Protein AF-A0A9E2CI31-F1 (afdb_monomer)

Foldseek 3Di:
DKAAADPDDVVLVVVCVVQVPDPPRSVVRNVADQQWIWDDDPVDPHTDIDGHDRPDDPPPPPDPPPPDDPDPDDDPVRVVVVVVVVVVVVVVVVVVVVVLLVVLP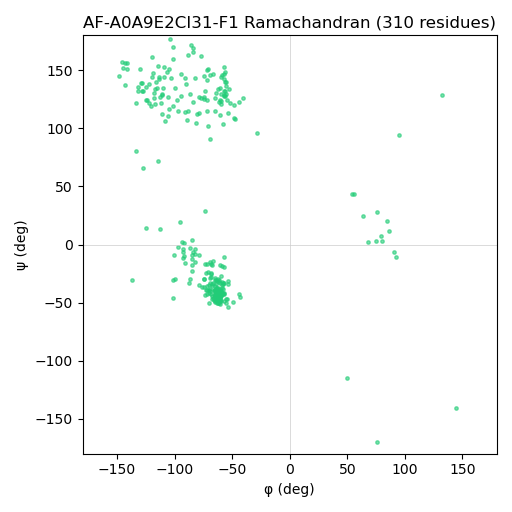DDQDPLLLQLLVLCQVPPLDWSCVSCVVSPNDDPVVVVVSVVNCVSSVQWDWDWDAFAPDITIHIDGDPVSCVVVVHDDPDLQADDDSVLSSLLVLQQVLLVVVVWPKDAQDQQPQFPRGGARIWTQDPQFIEGEHEDEPDLPCVLVSCCRQPVRPPRRQQAYEYEYRYPVVQVVSLVVNCVDPSCVVPNVRYHYDYSVVSVVSVPD

Secondary structure (DSSP, 8-state):
-EE-----HHHHHHHHHHHTPPTT-TTHHHHPPTTEEEE--TT-SS-EEEE--------S----TT-S-------TTT-HHHHHHHHHHHHHHHHHHHHHHHHTTSPPPHHHHHHHHHHHHSTT--HHHHHHHH----HHHHHHHHHHHHHHTSEEEEEEEETTEEEEEEEE-HHHHHHHT--------SS-HHHHHHHHHHHHHHHHTT-EEEEEEE-TTSSS-EEEEEEE-SSSEEEEEE-SS--TTHHHHHHHHHTSTT--EEEEEEEES-HHHHHHHHHHHTT-GGGGGGGGGEEEEEHHHHHHHH--

Mean predicted aligned error: 15.47 Å

Solvent-accessible surface area (backbone atoms only — not com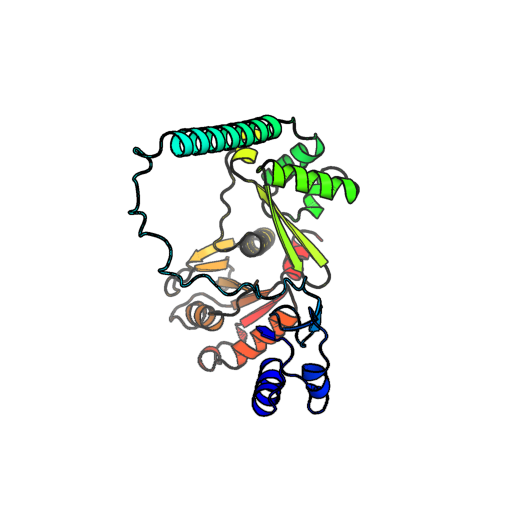parable to full-atom values): 17952 Å² total; per-residue (Å²): 92,80,45,64,61,47,92,50,69,67,61,44,55,55,47,26,62,74,48,64,50,57,92,86,57,54,68,52,47,64,65,42,52,95,34,32,31,44,36,40,53,99,89,41,98,55,57,39,86,42,81,48,90,65,73,75,78,82,79,68,78,71,71,61,93,76,74,60,78,85,72,75,90,73,54,67,83,77,37,59,70,58,44,51,52,51,51,48,52,54,48,52,49,52,52,49,54,48,52,54,53,58,60,50,66,55,80,73,54,70,69,45,50,49,49,51,53,43,45,68,78,41,69,67,49,46,45,69,63,47,34,61,75,75,58,70,62,54,74,71,50,49,53,50,38,50,52,48,34,45,72,56,51,29,32,49,76,48,78,46,63,44,68,95,42,80,44,48,38,64,43,79,30,73,60,36,27,63,73,69,76,44,82,77,78,78,76,67,51,70,82,54,72,69,54,23,31,51,23,48,46,52,20,52,48,29,46,74,74,73,28,61,48,32,53,53,42,59,53,75,56,33,86,71,56,58,34,44,14,36,29,46,54,96,89,33,28,41,37,31,46,75,42,83,88,62,77,79,59,55,63,58,53,49,44,42,44,65,65,30,82,78,32,49,48,60,33,41,32,44,31,21,41,32,68,70,55,47,52,52,52,49,59,52,52,75,67,37,74,89,47,64,91,49,51,94,33,52,47,77,47,48,46,61,63,53,50,42,69,76,59,115

Radius of gyration: 28.54 Å; Cα contacts (8 Å, |Δi|>4): 425; chains: 1; bounding box: 81×55×58 Å

pLDDT: mean 85.25, std 12.87, range [42.81, 98.19]

Structure (mmCIF, N/CA/C/O backbone):
data_AF-A0A9E2CI31-F1
#
_entry.id   AF-A0A9E2CI31-F1
#
loop_
_atom_site.group_PDB
_atom_site.id
_atom_site.type_symbol
_atom_site.label_atom_id
_atom_site.label_alt_id
_atom_site.label_comp_id
_atom_site.label_asym_id
_atom_site.label_entity_id
_atom_site.label_seq_id
_atom_site.pdbx_PDB_ins_code
_atom_site.Cartn_x
_atom_site.Cartn_y
_atom_site.Cartn_z
_atom_site.occupancy
_atom_site.B_iso_or_equiv
_atom_site.auth_seq_id
_atom_site.auth_comp_id
_atom_site.auth_asym_id
_atom_site.auth_atom_id
_atom_site.pdbx_PDB_model_num
ATOM 1 N N . HIS A 1 1 ? 28.059 5.987 14.198 1.00 69.19 1 HIS A N 1
ATOM 2 C CA . HIS A 1 1 ? 29.267 6.460 14.909 1.00 69.19 1 HIS A CA 1
ATOM 3 C C . HIS A 1 1 ? 30.443 5.603 14.484 1.00 69.19 1 HIS A C 1
ATOM 5 O O . HIS A 1 1 ? 30.251 4.395 14.394 1.00 69.19 1 HIS A O 1
ATOM 11 N N . PHE A 1 2 ? 31.593 6.220 14.208 1.00 68.56 2 PHE A N 1
ATOM 12 C CA . PHE A 1 2 ? 32.848 5.539 13.878 1.00 68.56 2 PHE A CA 1
ATOM 13 C C . PHE A 1 2 ? 33.874 5.878 14.949 1.00 68.56 2 PHE A C 1
ATOM 15 O O . PHE A 1 2 ? 33.995 7.049 15.314 1.00 68.56 2 PHE A O 1
ATOM 22 N N . MET A 1 3 ? 34.587 4.876 15.453 1.00 73.62 3 MET A N 1
ATOM 23 C CA . MET A 1 3 ? 35.679 5.093 16.398 1.00 73.62 3 MET A CA 1
ATOM 24 C C . MET A 1 3 ? 36.919 4.327 15.973 1.00 73.62 3 MET A C 1
ATOM 26 O O . MET A 1 3 ? 36.853 3.138 15.667 1.00 73.62 3 MET A O 1
ATOM 30 N N . PHE A 1 4 ? 38.036 5.043 15.981 1.00 73.00 4 PHE A N 1
ATOM 31 C CA . PHE A 1 4 ? 39.364 4.538 15.667 1.00 73.00 4 PHE A CA 1
ATOM 32 C C . PHE A 1 4 ? 40.142 4.304 16.960 1.00 73.00 4 PHE A C 1
ATOM 34 O O . PHE A 1 4 ? 39.703 4.709 18.038 1.00 73.00 4 PHE A O 1
ATOM 41 N N . ARG A 1 5 ? 41.298 3.650 16.846 1.00 76.94 5 ARG A N 1
ATOM 42 C CA . ARG A 1 5 ? 42.190 3.325 17.963 1.00 76.94 5 ARG A CA 1
ATOM 43 C C . ARG A 1 5 ? 42.375 4.508 18.929 1.00 76.94 5 ARG A C 1
ATOM 45 O O . ARG A 1 5 ? 42.861 5.566 18.535 1.00 76.94 5 ARG A O 1
ATOM 52 N N . MET A 1 6 ? 42.057 4.291 20.207 1.00 76.44 6 MET A N 1
ATOM 53 C CA . MET A 1 6 ? 42.234 5.274 21.285 1.00 76.44 6 MET A CA 1
ATOM 54 C C . MET A 1 6 ? 43.308 4.802 22.269 1.00 76.44 6 MET A C 1
ATOM 56 O O . MET A 1 6 ? 43.233 3.689 22.789 1.00 76.44 6 MET A O 1
ATOM 60 N N . GLY A 1 7 ? 44.301 5.654 22.538 1.00 71.75 7 GLY A N 1
ATOM 61 C CA . GLY A 1 7 ? 45.355 5.380 23.525 1.00 71.75 7 GLY A CA 1
ATOM 62 C C . GLY A 1 7 ? 44.982 5.747 24.968 1.00 71.75 7 GLY A C 1
ATOM 63 O O . GLY A 1 7 ? 45.554 5.191 25.900 1.00 71.75 7 GLY A O 1
ATOM 64 N N . ASP A 1 8 ? 44.017 6.652 25.147 1.00 81.69 8 ASP A N 1
ATOM 65 C CA . ASP A 1 8 ? 43.617 7.213 26.442 1.00 81.69 8 ASP A CA 1
ATOM 66 C C . ASP A 1 8 ? 42.505 6.400 27.135 1.00 81.69 8 ASP A C 1
ATOM 68 O O . ASP A 1 8 ? 41.550 5.959 26.492 1.00 81.69 8 ASP A O 1
ATOM 72 N N . ALA A 1 9 ? 42.619 6.199 28.452 1.00 77.56 9 ALA A N 1
ATOM 73 C CA . ALA A 1 9 ? 41.729 5.321 29.211 1.00 77.56 9 ALA A CA 1
ATOM 74 C C . ALA A 1 9 ? 40.302 5.865 29.365 1.00 77.56 9 ALA A C 1
ATOM 76 O O . ALA A 1 9 ? 39.349 5.105 29.176 1.00 77.56 9 ALA A O 1
ATOM 77 N N . ASP A 1 10 ? 40.147 7.158 29.638 1.00 76.94 10 ASP A N 1
ATOM 78 C CA . ASP A 1 10 ? 38.837 7.782 29.846 1.00 76.94 10 ASP A CA 1
ATOM 79 C C . ASP A 1 10 ? 38.062 7.853 28.527 1.00 76.94 10 ASP A C 1
ATOM 81 O O . ASP A 1 10 ? 36.867 7.542 28.452 1.00 76.94 10 ASP A O 1
ATOM 85 N N . CYS A 1 11 ? 38.780 8.151 27.444 1.00 75.81 11 CYS A N 1
ATOM 86 C CA . CYS A 1 11 ? 38.252 8.101 26.091 1.00 75.81 11 CYS A CA 1
ATOM 87 C C . CYS A 1 11 ? 37.775 6.692 25.697 1.00 75.81 11 CYS A C 1
ATOM 89 O O . CYS A 1 11 ? 36.735 6.567 25.048 1.00 75.81 11 CYS A O 1
ATOM 91 N N . ARG A 1 12 ? 38.486 5.625 26.101 1.00 79.12 12 ARG A N 1
ATOM 92 C CA . ARG A 1 12 ? 38.060 4.228 25.858 1.00 79.12 12 ARG A CA 1
ATOM 93 C C . ARG A 1 12 ? 36.750 3.895 26.567 1.00 79.12 12 ARG A C 1
ATOM 95 O O . ARG A 1 12 ? 35.867 3.302 25.951 1.00 79.12 12 ARG A O 1
ATOM 102 N N . VAL A 1 13 ? 36.591 4.307 27.823 1.00 79.56 13 VAL A N 1
ATOM 103 C CA . VAL A 1 13 ? 35.361 4.054 28.595 1.00 79.56 13 VAL A CA 1
ATOM 104 C C . VAL A 1 13 ? 34.170 4.793 27.976 1.00 79.56 13 VAL A C 1
ATOM 106 O O . VAL A 1 13 ? 33.097 4.213 27.777 1.00 79.56 13 VAL A O 1
ATOM 109 N N . ALA A 1 14 ? 34.357 6.059 27.592 1.00 80.06 14 ALA A N 1
ATOM 110 C CA . ALA A 1 14 ? 33.328 6.839 26.905 1.00 80.06 14 ALA A CA 1
ATOM 111 C C . ALA A 1 14 ? 32.954 6.241 25.532 1.00 80.06 14 ALA A C 1
ATOM 113 O O . ALA A 1 14 ? 31.770 6.188 25.173 1.00 80.06 14 ALA A O 1
ATOM 114 N N . ALA A 1 15 ? 33.948 5.747 24.789 1.00 80.62 15 ALA A N 1
ATOM 115 C CA . ALA A 1 15 ? 33.777 5.066 23.510 1.00 80.62 15 ALA A CA 1
ATOM 116 C C . ALA A 1 15 ? 32.967 3.769 23.649 1.00 80.62 15 ALA A C 1
ATOM 118 O O . ALA A 1 15 ? 31.963 3.587 22.955 1.00 80.62 15 ALA A O 1
ATOM 119 N N . ALA A 1 16 ? 33.350 2.904 24.593 1.00 83.44 16 ALA A N 1
ATOM 120 C CA . ALA A 1 16 ? 32.667 1.643 24.867 1.00 83.44 16 ALA A CA 1
ATOM 121 C C . ALA A 1 16 ? 31.192 1.862 25.229 1.00 83.44 16 ALA A C 1
ATOM 123 O O . ALA A 1 16 ? 30.315 1.183 24.694 1.00 83.44 16 ALA A O 1
ATOM 124 N N . ARG A 1 17 ? 30.896 2.880 26.051 1.00 84.00 17 ARG A N 1
ATOM 125 C CA . ARG A 1 17 ? 29.519 3.259 26.402 1.00 84.00 17 ARG A CA 1
ATOM 126 C C . ARG A 1 17 ? 28.715 3.723 25.186 1.00 84.00 17 ARG A C 1
ATOM 128 O O . ARG A 1 17 ? 27.568 3.317 25.016 1.00 84.00 17 ARG A O 1
ATOM 135 N N . THR A 1 18 ? 29.314 4.549 24.330 1.00 83.00 18 THR A N 1
ATOM 136 C CA . THR A 1 18 ? 28.662 5.095 23.125 1.00 83.00 18 THR A CA 1
ATOM 137 C C . THR A 1 18 ? 28.344 3.998 22.107 1.00 83.00 18 THR A C 1
ATOM 139 O O . THR A 1 18 ? 27.277 3.988 21.492 1.00 83.00 18 THR A O 1
ATOM 142 N N . LEU A 1 19 ? 29.251 3.034 21.959 1.00 83.56 19 LEU A N 1
ATOM 143 C CA . LEU A 1 19 ? 29.091 1.887 21.069 1.00 83.56 19 LEU A CA 1
ATOM 144 C C . LEU A 1 19 ? 28.290 0.735 21.703 1.00 83.56 19 LEU A C 1
ATOM 146 O O . LEU A 1 19 ? 27.918 -0.200 20.995 1.00 83.56 19 LEU A O 1
ATOM 150 N N . GLN A 1 20 ? 27.951 0.836 22.994 1.00 87.56 20 GLN A N 1
ATOM 151 C CA . GLN A 1 20 ? 27.309 -0.216 23.793 1.00 87.56 20 GLN A CA 1
ATOM 152 C C . GLN A 1 20 ? 28.089 -1.541 23.742 1.00 87.56 20 GLN A C 1
ATOM 154 O O . GLN A 1 20 ? 27.512 -2.613 23.562 1.00 87.56 20 GLN A O 1
ATOM 159 N N . ILE A 1 21 ? 29.413 -1.455 23.865 1.00 84.44 21 ILE A N 1
ATOM 160 C CA . ILE A 1 21 ? 30.293 -2.624 23.938 1.00 84.44 21 ILE A CA 1
ATOM 161 C C . ILE A 1 21 ? 30.120 -3.266 25.327 1.00 84.44 21 ILE A C 1
ATOM 163 O O . ILE A 1 21 ? 30.138 -2.539 26.324 1.00 84.44 21 ILE A O 1
ATOM 167 N N . PRO A 1 22 ? 29.931 -4.597 25.425 1.00 83.12 22 PRO A N 1
ATOM 168 C CA . PRO A 1 22 ? 29.828 -5.285 26.710 1.00 83.12 22 PRO A CA 1
ATOM 169 C C . PRO A 1 22 ? 31.054 -5.053 27.604 1.00 83.12 22 PRO A C 1
ATOM 171 O O . PRO A 1 22 ? 32.181 -4.964 27.116 1.00 83.12 22 PRO A O 1
ATOM 174 N N . SER A 1 23 ? 30.838 -5.005 28.921 1.00 78.19 23 SER A N 1
ATOM 175 C CA . SER A 1 23 ? 31.924 -4.884 29.903 1.00 78.19 23 SER A CA 1
ATOM 176 C C . SER A 1 23 ? 32.929 -6.034 29.742 1.00 78.19 23 SER A C 1
ATOM 178 O O . SER A 1 23 ? 32.523 -7.196 29.706 1.00 78.19 23 SER A O 1
ATOM 180 N N . GLY A 1 24 ? 34.221 -5.714 29.608 1.00 78.75 24 GLY A N 1
ATOM 181 C CA . GLY A 1 24 ? 35.302 -6.678 29.362 1.00 78.75 24 GLY A CA 1
ATOM 182 C C . GLY A 1 24 ? 35.639 -6.914 27.884 1.00 78.75 24 GLY A C 1
ATOM 183 O O . GLY A 1 24 ? 36.675 -7.506 27.590 1.00 78.75 24 GLY A O 1
ATOM 184 N N . ALA A 1 25 ? 34.813 -6.430 26.948 1.00 79.88 25 ALA A N 1
ATOM 185 C CA . ALA A 1 25 ? 35.102 -6.463 25.511 1.00 79.88 25 ALA A CA 1
ATOM 186 C C . ALA A 1 25 ? 35.699 -5.141 24.985 1.00 79.88 25 ALA A C 1
ATOM 188 O O . ALA A 1 25 ? 36.059 -5.048 23.816 1.00 79.88 25 ALA A O 1
ATOM 189 N N . ASP A 1 26 ? 35.847 -4.119 25.830 1.00 81.56 26 ASP A N 1
ATOM 190 C CA . ASP A 1 26 ? 36.440 -2.812 25.514 1.00 81.56 26 ASP A CA 1
ATOM 191 C C . ASP A 1 26 ? 37.955 -2.873 25.250 1.00 81.56 26 ASP A C 1
ATOM 193 O O . ASP A 1 26 ? 38.513 -1.975 24.613 1.00 81.56 26 ASP A O 1
ATOM 197 N N . ALA A 1 27 ? 38.603 -3.979 25.632 1.00 83.88 27 ALA A N 1
ATOM 198 C CA . ALA A 1 27 ? 39.987 -4.299 25.281 1.00 83.88 27 ALA A CA 1
ATOM 199 C C . ALA A 1 27 ? 40.233 -4.384 23.761 1.00 83.88 27 ALA A C 1
ATOM 201 O O . ALA A 1 27 ? 41.373 -4.252 23.319 1.00 83.88 27 ALA A O 1
ATOM 202 N N . ILE A 1 28 ? 39.176 -4.539 22.954 1.00 83.50 28 ILE A N 1
ATOM 203 C CA . ILE A 1 28 ? 39.272 -4.515 21.490 1.00 83.50 28 ILE A CA 1
ATOM 204 C C . ILE A 1 28 ? 39.600 -3.115 20.942 1.00 83.50 28 ILE A C 1
ATOM 206 O O . ILE A 1 28 ? 40.257 -3.001 19.916 1.00 83.50 28 ILE A O 1
ATOM 210 N N . ILE A 1 29 ? 39.205 -2.035 21.632 1.00 84.06 29 ILE A N 1
ATOM 211 C CA . ILE A 1 29 ? 39.392 -0.646 21.172 1.00 84.06 29 ILE A CA 1
ATOM 212 C C . ILE A 1 29 ? 40.878 -0.279 20.985 1.00 84.06 29 ILE A C 1
ATOM 214 O O . ILE A 1 29 ? 41.222 0.280 19.941 1.00 84.06 29 ILE A O 1
ATOM 218 N N . PRO A 1 30 ? 41.788 -0.549 21.946 1.00 82.31 30 PRO A N 1
ATOM 219 C CA . PRO A 1 30 ? 43.213 -0.290 21.745 1.00 82.31 30 PRO A CA 1
ATOM 220 C C . PRO A 1 30 ? 43.891 -1.296 20.801 1.00 82.31 30 PRO A C 1
ATOM 222 O O . PRO A 1 30 ? 44.992 -1.001 20.330 1.00 82.31 30 PRO A O 1
ATOM 225 N N . ALA A 1 31 ? 43.259 -2.450 20.552 1.00 86.25 31 ALA A N 1
ATOM 226 C CA . ALA A 1 31 ? 43.766 -3.520 19.695 1.00 86.25 31 ALA A CA 1
ATOM 227 C C . ALA A 1 31 ? 43.442 -3.324 18.204 1.00 86.25 31 ALA A C 1
ATOM 229 O O . ALA A 1 31 ? 43.990 -4.055 17.389 1.00 86.25 31 ALA A O 1
ATOM 230 N N . LEU A 1 32 ? 42.598 -2.342 17.855 1.00 86.31 32 LEU A N 1
ATOM 231 C CA . LEU A 1 32 ? 42.293 -1.994 16.465 1.00 86.31 32 LEU A CA 1
ATOM 232 C C . LEU A 1 32 ? 43.572 -1.660 15.685 1.00 86.31 32 LEU A C 1
ATOM 234 O O . LEU A 1 32 ? 44.361 -0.796 16.096 1.00 86.31 32 LEU A O 1
ATOM 238 N N . GLU A 1 33 ? 43.743 -2.310 14.540 1.00 85.44 33 GLU A N 1
ATOM 239 C CA . GLU A 1 33 ? 44.838 -2.049 13.614 1.00 85.44 33 GLU A CA 1
ATOM 240 C C . GLU A 1 33 ? 44.597 -0.767 12.790 1.00 85.44 33 GLU A C 1
ATOM 242 O O . GLU A 1 33 ? 43.476 -0.248 12.719 1.00 85.44 33 GLU A O 1
ATOM 247 N N . PRO A 1 34 ? 45.637 -0.182 12.165 1.00 79.75 34 PRO A N 1
ATOM 248 C CA . PRO A 1 34 ? 45.449 0.925 11.231 1.00 79.75 34 PRO A CA 1
ATOM 249 C C . PRO A 1 34 ? 44.452 0.569 10.116 1.00 79.75 34 PRO A C 1
ATOM 251 O O . PRO A 1 34 ? 44.639 -0.403 9.393 1.00 79.75 34 PRO A O 1
ATOM 254 N N . GLY A 1 35 ? 43.401 1.380 9.969 1.00 77.81 35 GLY A N 1
ATOM 255 C CA . GLY A 1 35 ? 42.302 1.119 9.031 1.00 77.81 35 GLY A CA 1
ATOM 256 C C . GLY A 1 35 ? 41.140 0.327 9.619 1.00 77.81 35 GLY A C 1
ATOM 257 O O . GLY A 1 35 ? 40.092 0.236 8.989 1.00 77.81 35 GLY A O 1
ATOM 258 N N . GLU A 1 36 ? 41.258 -0.172 10.844 1.00 87.50 36 GLU A N 1
ATOM 259 C CA . GLU A 1 36 ? 40.135 -0.762 11.556 1.00 87.50 36 GLU A CA 1
ATOM 260 C C . GLU A 1 36 ? 39.403 0.278 12.407 1.00 87.50 36 GLU A C 1
ATOM 262 O O . GLU A 1 36 ? 39.985 1.185 13.013 1.00 87.50 36 GLU A O 1
ATOM 267 N N . CYS A 1 37 ? 38.084 0.139 12.463 1.00 88.44 37 CYS A N 1
ATOM 268 C CA . CYS A 1 37 ? 37.227 0.936 13.321 1.00 88.44 37 CYS A CA 1
ATOM 269 C C . CYS A 1 37 ? 36.053 0.104 13.828 1.00 88.44 37 CYS A C 1
ATOM 271 O O . CYS A 1 37 ? 35.635 -0.870 13.205 1.00 88.44 37 CYS A O 1
ATOM 273 N N . LEU A 1 38 ? 35.479 0.519 14.951 1.00 88.19 38 LEU A N 1
ATOM 274 C CA . LEU A 1 38 ? 34.181 0.010 15.373 1.00 88.19 38 LEU A CA 1
ATOM 275 C C . LEU A 1 38 ? 33.093 0.961 14.892 1.00 88.19 38 LEU A C 1
ATOM 277 O O . LEU A 1 38 ? 33.138 2.168 15.160 1.00 88.19 38 LEU A O 1
ATOM 281 N N . ALA A 1 39 ? 32.100 0.404 14.206 1.00 88.00 39 ALA A N 1
ATOM 282 C CA . ALA A 1 39 ? 30.955 1.142 13.713 1.00 88.00 39 ALA A CA 1
ATOM 283 C C . ALA A 1 39 ? 29.665 0.654 14.367 1.00 88.00 39 ALA A C 1
ATOM 285 O O . ALA A 1 39 ? 29.423 -0.540 14.529 1.00 88.00 39 ALA A O 1
ATOM 286 N N . LYS A 1 40 ? 28.791 1.604 14.695 1.00 83.75 40 LYS A N 1
ATOM 287 C CA . LYS A 1 40 ? 27.396 1.322 15.036 1.00 83.75 40 LYS A CA 1
ATOM 288 C C . LYS A 1 40 ? 26.481 2.120 14.125 1.00 83.75 40 LYS A C 1
ATOM 290 O O . LYS A 1 40 ? 26.598 3.352 14.048 1.00 83.75 40 LYS A O 1
ATOM 295 N N . THR A 1 41 ? 25.590 1.406 13.445 1.00 79.31 41 THR A N 1
ATOM 296 C CA . THR A 1 41 ? 24.606 1.951 12.505 1.00 79.31 41 THR A CA 1
ATOM 297 C C . THR A 1 41 ? 23.191 1.624 12.995 1.00 79.31 41 THR A C 1
ATOM 299 O O . THR A 1 41 ? 23.027 0.705 13.795 1.00 79.31 41 THR A O 1
ATOM 302 N N . PRO A 1 42 ? 22.149 2.325 12.518 1.00 76.19 42 PRO A N 1
ATOM 303 C CA . PRO A 1 42 ? 20.760 1.983 12.844 1.00 76.19 42 PRO A CA 1
ATOM 304 C C . PRO A 1 42 ? 20.335 0.577 12.384 1.00 76.19 42 PRO A C 1
ATOM 306 O O . PRO A 1 42 ? 19.329 0.059 12.856 1.00 76.19 42 PRO A O 1
ATOM 309 N N . TYR A 1 43 ? 21.090 -0.032 11.464 1.00 79.31 43 TYR A N 1
ATOM 310 C CA . TYR A 1 43 ? 20.779 -1.329 10.866 1.00 79.31 43 TYR A CA 1
ATOM 311 C C . TYR A 1 43 ? 21.391 -2.514 11.626 1.00 79.31 43 TYR A C 1
ATOM 313 O O . TYR A 1 43 ? 20.947 -3.644 11.433 1.00 79.31 43 TYR A O 1
ATOM 321 N N . TRP A 1 44 ? 22.375 -2.272 12.504 1.00 78.44 44 TRP A N 1
ATOM 322 C CA . TRP A 1 44 ? 23.000 -3.308 13.328 1.00 78.44 44 TRP A CA 1
ATOM 323 C C . TRP A 1 44 ? 22.875 -2.979 14.821 1.00 78.44 44 TRP A C 1
ATOM 325 O O . TRP A 1 44 ? 23.357 -1.936 15.267 1.00 78.44 44 TRP A O 1
ATOM 335 N N . PRO A 1 45 ? 22.257 -3.865 15.625 1.00 76.56 45 PRO A N 1
ATOM 336 C CA . PRO A 1 45 ? 22.035 -3.602 17.048 1.00 76.56 45 PRO A CA 1
ATOM 337 C C . PRO A 1 45 ? 23.339 -3.585 17.865 1.00 76.56 45 PRO A C 1
ATOM 339 O O . PRO A 1 45 ? 23.409 -2.925 18.904 1.00 76.56 45 PRO A O 1
ATOM 342 N N . HIS A 1 46 ? 24.382 -4.258 17.375 1.00 84.00 46 HIS A N 1
ATOM 343 C CA . HIS A 1 46 ? 25.692 -4.359 18.013 1.00 84.00 46 HIS A CA 1
ATOM 344 C C . HIS A 1 46 ? 26.747 -3.568 17.237 1.00 84.00 46 HIS A C 1
ATOM 346 O O . HIS A 1 46 ? 26.621 -3.372 16.027 1.00 84.00 46 HIS A O 1
ATOM 352 N N . ALA A 1 47 ? 27.787 -3.110 17.938 1.00 85.75 47 ALA A N 1
ATOM 353 C CA . ALA A 1 47 ? 28.962 -2.553 17.284 1.00 85.75 47 ALA A CA 1
ATOM 354 C C . ALA A 1 47 ? 29.634 -3.636 16.429 1.00 85.75 47 ALA A C 1
ATOM 356 O O . ALA A 1 47 ? 29.808 -4.768 16.880 1.00 85.75 47 ALA A O 1
ATOM 357 N N . VAL A 1 48 ? 29.996 -3.281 15.201 1.00 88.50 48 VAL A N 1
ATOM 358 C CA . VAL A 1 48 ? 30.668 -4.165 14.248 1.00 88.50 48 VAL A CA 1
ATOM 359 C C . VAL A 1 48 ? 32.080 -3.658 13.987 1.00 88.50 48 VAL A C 1
ATOM 361 O O . VAL A 1 48 ? 32.307 -2.448 13.931 1.00 88.50 48 VAL A O 1
ATOM 364 N N . LEU A 1 49 ? 33.026 -4.585 13.839 1.00 88.31 49 LEU A N 1
ATOM 365 C CA . LEU A 1 49 ? 34.364 -4.275 13.349 1.00 88.31 49 LEU A CA 1
ATOM 366 C C . LEU A 1 49 ? 34.283 -4.017 11.846 1.00 88.31 49 LEU A C 1
ATOM 368 O O . LEU A 1 49 ? 33.765 -4.840 11.091 1.00 88.31 49 LEU A O 1
ATOM 372 N N . CYS A 1 50 ? 34.771 -2.861 11.425 1.00 86.56 50 CYS A N 1
ATOM 373 C CA . CYS A 1 50 ? 34.818 -2.448 10.036 1.00 86.56 50 CYS A CA 1
ATOM 374 C C . CYS A 1 50 ? 36.257 -2.137 9.651 1.00 86.56 50 CYS A C 1
ATOM 376 O O . CYS A 1 50 ? 36.966 -1.448 10.382 1.00 86.56 50 CYS A O 1
ATOM 378 N N . GLN A 1 51 ? 36.640 -2.580 8.461 1.00 86.19 51 GLN A N 1
ATOM 379 C CA . GLN A 1 51 ? 37.869 -2.160 7.812 1.00 86.19 51 GLN A CA 1
ATOM 380 C C . GLN A 1 51 ? 37.519 -1.055 6.816 1.00 86.19 51 GLN A C 1
ATOM 382 O O . GLN A 1 51 ? 36.640 -1.219 5.970 1.00 86.19 51 GLN A O 1
ATOM 387 N N . VAL A 1 52 ? 38.163 0.093 6.960 1.00 79.12 52 VAL A N 1
ATOM 388 C CA . VAL A 1 52 ? 38.075 1.225 6.041 1.00 79.12 52 VAL A CA 1
ATOM 389 C C . VAL A 1 52 ? 39.430 1.414 5.382 1.00 79.12 52 VAL A C 1
ATOM 391 O O . VAL A 1 52 ? 40.462 1.231 6.027 1.00 79.12 52 VAL A O 1
ATOM 394 N N . ASP A 1 53 ? 39.427 1.800 4.106 1.00 70.88 53 ASP A N 1
ATOM 395 C CA . ASP A 1 53 ? 40.653 2.160 3.398 1.00 70.88 53 ASP A CA 1
ATOM 396 C C . ASP A 1 53 ? 41.329 3.312 4.144 1.00 70.88 53 ASP A C 1
ATOM 398 O O . ASP A 1 53 ? 40.880 4.462 4.125 1.00 70.88 53 ASP A O 1
ATOM 402 N N . PHE A 1 54 ? 42.390 2.979 4.875 1.00 58.03 54 PHE A N 1
ATOM 403 C CA . PHE A 1 54 ? 43.139 3.947 5.650 1.00 58.03 54 PHE A CA 1
ATOM 404 C C . PHE A 1 54 ? 43.912 4.838 4.690 1.00 58.03 54 PHE A C 1
ATOM 406 O O . PHE A 1 54 ? 44.966 4.465 4.180 1.00 58.03 54 PHE A O 1
ATOM 413 N N . VAL A 1 55 ? 43.396 6.040 4.464 1.00 60.88 55 VAL A N 1
ATOM 414 C CA . VAL A 1 55 ? 44.189 7.123 3.896 1.00 60.88 55 VAL A CA 1
ATOM 415 C C . VAL A 1 55 ? 44.989 7.715 5.058 1.00 60.88 55 VAL A C 1
ATOM 417 O O . VAL A 1 55 ? 44.377 8.278 5.972 1.00 60.88 55 VAL A O 1
ATOM 420 N N . PRO A 1 56 ? 46.329 7.568 5.094 1.00 53.72 56 PRO A N 1
ATOM 421 C CA . PRO A 1 56 ? 47.115 8.138 6.172 1.00 53.72 56 PRO A CA 1
ATOM 422 C C . PRO A 1 56 ? 46.854 9.645 6.258 1.00 53.72 56 PRO A C 1
ATOM 424 O O . PRO A 1 56 ? 46.757 10.301 5.217 1.00 53.72 56 PRO A O 1
ATOM 427 N N . PRO A 1 57 ? 46.748 10.217 7.472 1.00 57.22 57 PRO A N 1
ATOM 428 C CA . PRO A 1 57 ? 46.689 11.662 7.605 1.00 57.22 57 PRO A CA 1
ATOM 429 C C . PRO A 1 57 ? 47.923 12.244 6.918 1.00 57.22 57 PRO A C 1
ATOM 431 O O . PRO A 1 57 ? 49.039 11.768 7.147 1.00 57.22 57 PRO A O 1
ATOM 434 N N . CYS A 1 58 ? 47.711 13.229 6.047 1.00 51.56 58 CYS A N 1
ATOM 435 C CA . CYS A 1 58 ? 48.788 13.921 5.356 1.00 51.56 58 CYS A CA 1
ATOM 436 C C . CYS A 1 58 ? 49.788 14.435 6.407 1.00 51.56 58 CYS A C 1
ATOM 438 O O . CYS A 1 58 ? 49.432 15.254 7.251 1.00 51.56 58 CYS A O 1
ATOM 440 N N . ARG A 1 59 ? 51.004 13.874 6.415 1.00 48.97 59 ARG A N 1
ATOM 441 C CA . ARG A 1 59 ? 52.097 14.272 7.323 1.00 48.97 59 ARG A CA 1
ATOM 442 C C . ARG A 1 59 ? 52.993 15.339 6.714 1.00 48.97 59 ARG A C 1
ATOM 444 O O . ARG A 1 59 ? 53.971 15.735 7.348 1.00 48.97 59 ARG A O 1
ATOM 451 N N . ASP A 1 60 ? 52.674 15.788 5.507 1.00 50.12 60 ASP A N 1
ATOM 452 C CA . ASP A 1 60 ? 53.325 16.956 4.953 1.00 50.12 60 ASP A CA 1
ATOM 453 C C . ASP A 1 60 ? 53.015 18.116 5.889 1.00 50.12 60 ASP A C 1
ATOM 455 O O . ASP A 1 60 ? 51.855 18.380 6.217 1.00 50.12 60 ASP A O 1
ATOM 459 N N . VAL A 1 61 ? 54.074 18.765 6.375 1.00 48.22 61 VAL A N 1
ATOM 460 C CA . VAL A 1 61 ? 53.975 20.039 7.080 1.00 48.22 61 VAL A CA 1
ATOM 461 C C . VAL A 1 61 ? 53.098 20.914 6.205 1.00 48.22 61 VAL A C 1
ATOM 463 O O . VAL A 1 61 ? 53.511 21.286 5.105 1.00 48.22 61 VAL A O 1
ATOM 466 N N . HIS A 1 62 ? 51.870 21.179 6.652 1.00 42.81 62 HIS A N 1
ATOM 467 C CA . HIS A 1 62 ? 51.001 22.093 5.939 1.00 42.81 62 HIS A CA 1
ATOM 468 C C . HIS A 1 62 ? 51.814 23.375 5.732 1.00 42.81 62 HIS A C 1
ATOM 470 O O . HIS A 1 62 ? 52.285 23.938 6.729 1.00 42.81 62 HIS A O 1
ATOM 476 N N . PRO A 1 63 ? 52.033 23.842 4.487 1.00 48.56 63 PRO A N 1
ATOM 477 C CA . PRO A 1 63 ? 52.495 25.207 4.321 1.00 48.56 63 PRO A CA 1
ATOM 478 C C . PRO A 1 63 ? 51.505 26.071 5.103 1.00 48.56 63 PRO A C 1
ATOM 480 O O . PRO A 1 63 ? 50.298 25.812 5.046 1.00 48.56 63 PRO A O 1
ATOM 483 N N . GLN A 1 64 ? 52.006 27.015 5.909 1.00 51.34 64 GLN A N 1
ATOM 484 C CA . GLN A 1 64 ? 51.155 27.980 6.609 1.00 51.34 64 GLN A CA 1
ATOM 485 C C . GLN A 1 64 ? 50.050 28.413 5.645 1.00 51.34 64 GLN A C 1
ATOM 487 O O . GLN A 1 64 ? 50.352 28.802 4.515 1.00 51.34 64 GLN A O 1
ATOM 492 N N . TYR A 1 65 ? 48.787 28.298 6.063 1.00 45.34 65 TYR A N 1
ATOM 493 C CA . TYR A 1 65 ? 47.627 28.569 5.203 1.00 45.34 65 TYR A CA 1
ATOM 494 C C . TYR A 1 65 ? 47.641 30.001 4.611 1.00 45.34 65 TYR A C 1
ATOM 496 O O . TYR A 1 65 ? 46.913 30.265 3.661 1.00 45.34 65 TYR A O 1
ATOM 504 N N . ASP A 1 66 ? 48.540 30.867 5.100 1.00 46.31 66 ASP A N 1
ATOM 505 C CA . ASP A 1 66 ? 48.798 32.244 4.662 1.00 46.31 66 ASP A CA 1
ATOM 506 C C . ASP A 1 66 ? 50.175 32.486 3.997 1.00 46.31 66 ASP A C 1
ATOM 508 O O . ASP A 1 66 ? 50.580 33.631 3.806 1.00 46.31 66 ASP A O 1
ATOM 512 N N . ALA A 1 67 ? 50.927 31.448 3.612 1.00 51.53 67 ALA A N 1
ATOM 513 C CA . ALA A 1 67 ? 52.165 31.632 2.835 1.00 51.53 67 ALA A CA 1
ATOM 514 C C . ALA A 1 67 ? 51.905 31.814 1.327 1.00 51.53 67 ALA A C 1
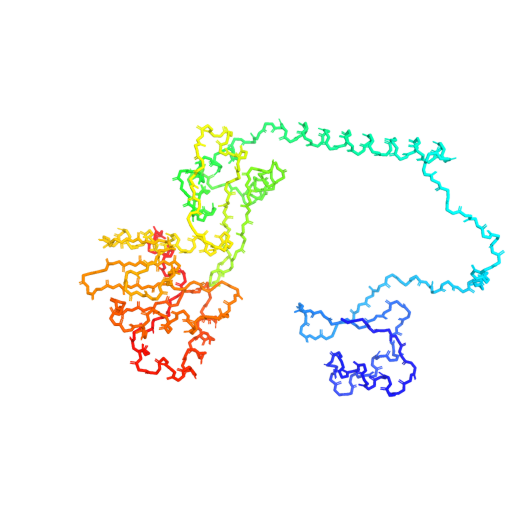ATOM 516 O O . ALA A 1 67 ? 52.783 32.260 0.585 1.00 51.53 67 ALA A O 1
ATOM 517 N N . ASN A 1 68 ? 50.698 31.486 0.859 1.00 53.38 68 ASN A N 1
ATOM 518 C CA . ASN A 1 68 ? 50.298 31.773 -0.510 1.00 53.38 68 ASN A CA 1
ATOM 519 C C . ASN A 1 68 ? 49.908 33.245 -0.609 1.00 53.38 68 ASN A C 1
ATOM 521 O O . ASN A 1 68 ? 49.057 33.727 0.137 1.00 53.38 68 ASN A O 1
ATOM 525 N N . ARG A 1 69 ? 50.519 33.960 -1.559 1.00 54.62 69 ARG A N 1
ATOM 526 C CA . ARG A 1 69 ? 50.123 35.325 -1.919 1.00 54.62 69 ARG A CA 1
ATOM 527 C C . ARG A 1 69 ? 48.607 35.325 -2.113 1.00 54.62 69 ARG A C 1
ATOM 529 O O . ARG A 1 69 ? 48.131 34.557 -2.942 1.00 54.62 69 ARG A O 1
ATOM 536 N N . HIS A 1 70 ? 47.875 36.127 -1.337 1.00 56.72 70 HIS A N 1
ATOM 537 C CA . HIS A 1 70 ? 46.424 36.255 -1.466 1.00 56.72 70 HIS A CA 1
ATOM 538 C C . HIS A 1 70 ? 46.073 36.447 -2.946 1.00 56.72 70 HIS A C 1
ATOM 540 O O . HIS A 1 70 ? 46.398 37.483 -3.529 1.00 56.72 70 HIS A O 1
ATOM 546 N N . VAL A 1 71 ? 45.491 35.417 -3.565 1.00 60.53 71 VAL A N 1
ATOM 547 C CA . VAL A 1 71 ? 44.965 35.497 -4.926 1.00 60.53 71 VAL A CA 1
ATOM 548 C C . VAL A 1 71 ? 43.522 35.958 -4.761 1.00 60.53 71 VAL A C 1
ATOM 550 O O . VAL A 1 71 ? 42.709 35.190 -4.237 1.00 60.53 71 VAL A O 1
ATOM 553 N N . PRO A 1 72 ? 43.199 37.216 -5.102 1.00 62.25 72 PRO A N 1
ATOM 554 C CA . PRO A 1 72 ? 41.833 37.698 -4.999 1.00 62.25 72 PRO A CA 1
ATOM 555 C C . PRO A 1 72 ? 40.923 36.835 -5.877 1.00 62.25 72 PRO A C 1
ATOM 557 O O . PRO A 1 72 ? 41.329 36.361 -6.936 1.00 62.25 72 PRO A O 1
ATOM 560 N N . ALA A 1 73 ? 39.694 36.604 -5.420 1.00 56.00 73 ALA A N 1
ATOM 561 C CA . ALA A 1 73 ? 38.725 35.823 -6.175 1.00 56.00 73 ALA A CA 1
ATOM 562 C C . ALA A 1 73 ? 38.440 36.503 -7.527 1.00 56.00 73 ALA A C 1
ATOM 564 O O . ALA A 1 73 ? 37.837 37.575 -7.568 1.00 56.00 73 ALA A O 1
ATOM 565 N N . GLU A 1 74 ? 38.865 35.874 -8.621 1.00 69.81 74 GLU A N 1
ATOM 566 C CA . GLU A 1 74 ? 38.570 36.321 -9.983 1.00 69.81 74 GLU A CA 1
ATOM 567 C C . GLU A 1 74 ? 37.184 35.835 -10.413 1.00 69.81 74 GLU A C 1
ATOM 569 O O . GLU A 1 74 ? 36.733 34.731 -10.081 1.00 69.81 74 GLU A O 1
ATOM 574 N N . ARG A 1 75 ? 36.471 36.668 -11.171 1.00 70.06 75 ARG A N 1
ATOM 575 C CA . ARG A 1 75 ? 35.176 36.273 -11.728 1.00 70.06 75 ARG A CA 1
ATOM 576 C C . ARG A 1 75 ? 35.401 35.247 -12.836 1.00 70.06 75 ARG A C 1
ATOM 578 O O . ARG A 1 75 ? 36.358 35.317 -13.595 1.00 70.06 75 ARG A O 1
ATOM 585 N N . LEU A 1 76 ? 34.446 34.340 -13.038 1.00 62.75 76 LEU A N 1
ATOM 586 C CA . LEU A 1 76 ? 34.492 33.351 -14.132 1.00 62.75 76 LEU A CA 1
ATOM 587 C C . LEU A 1 76 ? 34.611 33.990 -15.537 1.00 62.75 76 LEU A C 1
ATOM 589 O O . LEU A 1 76 ? 35.006 33.326 -16.493 1.00 62.75 76 LEU A O 1
ATOM 593 N N . THR A 1 77 ? 34.261 35.276 -15.662 1.00 70.25 77 THR A N 1
ATOM 594 C CA . THR A 1 77 ? 34.445 36.116 -16.857 1.00 70.25 77 THR A CA 1
ATOM 595 C C . THR A 1 77 ? 35.898 36.519 -17.110 1.00 70.25 77 THR A C 1
ATOM 597 O O . THR A 1 77 ? 36.249 36.802 -18.249 1.00 70.25 77 THR A O 1
ATOM 600 N N . GLU A 1 78 ? 36.727 36.535 -16.069 1.00 75.81 78 GLU A N 1
ATOM 601 C CA . GLU A 1 78 ? 38.146 36.916 -16.087 1.00 75.81 78 GLU A CA 1
ATOM 602 C C . GLU A 1 78 ? 39.059 35.692 -16.284 1.00 75.81 78 GLU A C 1
ATOM 604 O O . GLU A 1 78 ? 40.220 35.837 -16.648 1.00 75.81 78 GLU A O 1
ATOM 609 N N . MET A 1 79 ? 38.502 34.476 -16.171 1.00 75.81 79 MET A N 1
ATOM 610 C CA . MET A 1 79 ? 39.205 33.199 -16.352 1.00 75.81 79 MET A CA 1
ATOM 611 C C . MET A 1 79 ? 38.680 32.425 -17.583 1.00 75.81 79 MET A C 1
ATOM 613 O O . MET A 1 79 ? 37.994 31.401 -17.446 1.00 75.81 79 MET A O 1
ATOM 617 N N . PRO A 1 80 ? 38.981 32.877 -18.818 1.00 77.56 80 PRO A N 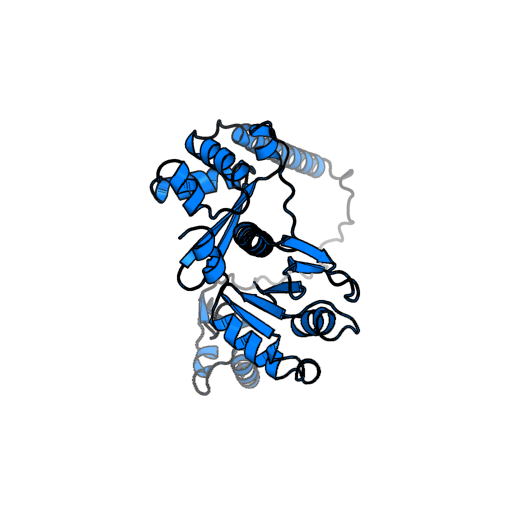1
ATOM 618 C CA . PRO A 1 80 ? 38.392 32.335 -20.046 1.00 77.56 80 PRO A CA 1
ATOM 619 C C . PRO A 1 80 ? 38.642 30.833 -20.243 1.00 77.56 80 PRO A C 1
ATOM 621 O O . PRO A 1 80 ? 37.761 30.128 -20.736 1.00 77.56 80 PRO A O 1
ATOM 624 N N . VAL A 1 81 ? 39.784 30.312 -19.785 1.00 79.50 81 VAL A N 1
ATOM 625 C CA . VAL A 1 81 ? 40.118 28.878 -19.867 1.00 79.50 81 VAL A CA 1
ATOM 626 C C . VAL A 1 81 ? 39.151 28.023 -19.033 1.00 79.50 81 VAL A C 1
ATOM 628 O O . VAL A 1 81 ? 38.645 27.008 -19.516 1.00 79.50 81 VAL A O 1
ATOM 631 N N . LEU A 1 82 ? 38.817 28.460 -17.813 1.00 72.44 82 LEU A N 1
ATOM 632 C CA . LEU A 1 82 ? 37.865 27.761 -16.941 1.00 72.44 82 LEU A CA 1
ATOM 633 C C . LEU A 1 82 ? 36.426 27.890 -17.447 1.00 72.44 82 LEU A C 1
ATOM 635 O O . LEU A 1 82 ? 35.663 26.929 -17.375 1.00 72.44 82 LEU A O 1
ATOM 639 N N . SER A 1 83 ? 36.065 29.037 -18.026 1.00 73.06 83 SER A N 1
ATOM 640 C CA . SER A 1 83 ? 34.759 29.235 -18.665 1.00 73.06 83 SER A CA 1
ATOM 641 C C . SER A 1 83 ? 34.543 28.271 -19.838 1.00 73.06 83 SER A C 1
ATOM 643 O O . SER A 1 83 ? 33.473 27.668 -19.964 1.00 73.06 83 SER A O 1
ATOM 645 N N . VAL A 1 84 ? 35.571 28.057 -20.668 1.00 79.62 84 VAL A N 1
ATOM 646 C CA . VAL A 1 84 ? 35.534 27.087 -21.775 1.00 79.62 84 VAL A CA 1
ATOM 647 C C . VAL A 1 84 ? 35.450 25.652 -21.251 1.00 79.62 84 VAL A C 1
ATOM 649 O O . VAL A 1 84 ? 34.594 24.894 -21.709 1.00 79.62 84 VAL A O 1
ATOM 652 N N . ALA A 1 85 ? 36.262 25.284 -20.256 1.00 77.81 85 ALA A N 1
ATOM 653 C CA . ALA A 1 85 ? 36.225 23.951 -19.654 1.00 77.81 85 ALA A CA 1
ATOM 654 C C . ALA A 1 85 ? 34.864 23.643 -19.002 1.00 77.81 85 ALA A C 1
ATOM 656 O O . ALA A 1 85 ? 34.292 22.575 -19.227 1.00 77.81 85 ALA A O 1
ATOM 657 N N . ALA A 1 86 ? 34.291 24.602 -18.269 1.00 76.75 86 ALA A N 1
ATOM 658 C CA . ALA A 1 86 ? 32.977 24.474 -17.647 1.00 76.75 86 ALA A CA 1
ATOM 659 C C . ALA A 1 86 ? 31.854 24.352 -18.690 1.00 76.75 86 ALA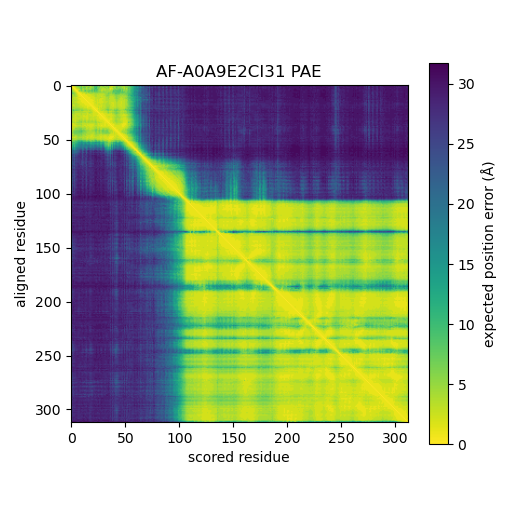 A C 1
ATOM 661 O O . ALA A 1 86 ? 30.969 23.505 -18.554 1.00 76.75 86 ALA A O 1
ATOM 662 N N . LYS A 1 87 ? 31.896 25.149 -19.768 1.00 82.25 87 LYS A N 1
ATOM 663 C CA . LYS A 1 87 ? 30.946 25.033 -20.888 1.00 82.25 87 LYS A CA 1
ATOM 664 C C . LYS A 1 87 ? 31.072 23.689 -21.602 1.00 82.25 87 LYS A C 1
ATOM 666 O O . LYS A 1 87 ? 30.048 23.080 -21.910 1.00 82.25 87 LYS A O 1
ATOM 671 N N . SER A 1 88 ? 32.295 23.209 -21.821 1.00 84.19 88 SER A N 1
ATOM 672 C CA . SER A 1 88 ? 32.560 21.896 -22.415 1.00 84.19 88 SER A CA 1
ATOM 673 C C . SER A 1 88 ? 31.966 20.777 -21.555 1.00 84.19 88 SER A C 1
ATOM 675 O O . SER A 1 88 ? 31.131 20.016 -22.039 1.00 84.19 88 SER A O 1
ATOM 677 N N . LYS A 1 89 ? 32.248 20.768 -20.244 1.00 81.88 89 LYS A N 1
ATOM 678 C CA . LYS A 1 89 ? 31.680 19.791 -19.297 1.00 81.88 89 LYS A CA 1
ATOM 679 C C . LYS A 1 89 ? 30.157 19.852 -19.208 1.00 81.88 89 LYS A C 1
ATOM 681 O O . LYS A 1 89 ? 29.498 18.816 -19.183 1.00 81.88 89 LYS A O 1
ATOM 686 N N . LYS A 1 90 ? 29.571 21.052 -19.234 1.00 81.69 90 LYS A N 1
ATOM 687 C CA . LYS A 1 90 ? 28.111 21.232 -19.270 1.00 81.69 90 LYS A CA 1
ATOM 688 C C . LYS A 1 90 ? 27.497 20.688 -20.564 1.00 81.69 90 LYS A C 1
ATOM 690 O O . LYS A 1 90 ? 26.389 20.156 -20.545 1.00 81.69 90 LYS A O 1
ATOM 695 N N . THR A 1 91 ? 28.207 20.813 -21.682 1.00 82.00 91 THR A N 1
ATOM 696 C CA . THR A 1 91 ? 27.773 20.296 -22.987 1.00 82.00 91 THR A CA 1
ATOM 697 C C . THR A 1 91 ? 27.889 18.775 -23.041 1.00 82.00 91 THR A C 1
ATOM 699 O O . THR A 1 91 ? 26.950 18.116 -23.474 1.00 82.00 91 THR A O 1
ATOM 702 N N . GLU A 1 92 ? 28.986 18.214 -22.532 1.00 79.75 92 GLU A N 1
ATOM 703 C CA . GLU A 1 92 ? 29.201 16.770 -22.392 1.00 79.75 92 GLU A CA 1
ATOM 704 C C . GLU A 1 92 ? 28.120 16.130 -21.506 1.00 79.75 92 GLU A C 1
ATOM 706 O O . GLU A 1 92 ? 27.517 15.125 -21.887 1.00 79.75 92 GLU A O 1
ATOM 711 N N . HIS A 1 93 ? 27.789 16.761 -20.375 1.00 73.88 93 HIS A N 1
ATOM 712 C CA . HIS A 1 93 ? 26.708 16.318 -19.495 1.00 73.88 93 HIS A CA 1
ATOM 713 C C . HIS A 1 93 ? 25.350 16.326 -20.211 1.00 73.88 93 HIS A C 1
ATOM 715 O O . HIS A 1 93 ? 24.675 15.301 -20.245 1.00 73.88 93 HIS A O 1
ATOM 721 N N . ARG A 1 94 ? 24.998 17.426 -20.895 1.00 76.06 94 ARG A N 1
ATOM 722 C CA . ARG A 1 94 ? 23.760 17.518 -21.692 1.00 76.06 94 ARG A CA 1
ATOM 723 C C . ARG A 1 94 ? 23.691 16.483 -22.814 1.00 76.06 94 ARG A C 1
ATOM 725 O O . ARG A 1 94 ? 22.631 15.926 -23.072 1.00 76.06 94 ARG A O 1
ATOM 732 N N . GLN A 1 95 ? 24.800 16.223 -23.505 1.00 73.88 95 GLN A N 1
ATOM 733 C CA . GLN A 1 95 ? 24.853 15.194 -24.546 1.00 73.88 95 GLN A CA 1
ATOM 734 C C . GLN A 1 95 ? 24.706 13.788 -23.963 1.00 73.88 95 GLN A C 1
ATOM 736 O O . GLN A 1 95 ? 24.091 12.935 -24.594 1.00 73.88 95 GLN A O 1
ATOM 741 N N . THR A 1 96 ? 25.247 13.550 -22.771 1.00 69.62 96 THR A N 1
ATOM 742 C CA . THR A 1 96 ? 25.108 12.280 -22.054 1.00 69.62 96 THR A CA 1
ATOM 743 C C . THR A 1 96 ? 23.658 12.074 -21.619 1.00 69.62 96 THR A C 1
ATOM 745 O O . THR A 1 96 ? 23.084 11.034 -21.924 1.00 69.62 96 THR A O 1
ATOM 748 N N . GLU A 1 97 ? 23.014 13.089 -21.035 1.00 70.06 97 GLU A N 1
ATOM 749 C CA . GLU A 1 97 ? 21.577 13.061 -20.725 1.00 70.06 97 GLU A CA 1
ATOM 750 C C . GLU A 1 97 ? 20.723 12.813 -21.972 1.00 70.06 97 GLU A C 1
ATOM 752 O O . GLU A 1 97 ? 19.803 12.000 -21.934 1.00 70.06 97 GLU A O 1
ATOM 757 N N . LYS A 1 98 ? 21.058 13.453 -23.099 1.00 64.31 98 LYS A N 1
ATOM 758 C CA . LYS A 1 98 ? 20.348 13.260 -24.368 1.00 64.31 98 LYS A CA 1
ATOM 759 C C . LYS A 1 98 ? 20.502 11.836 -24.909 1.00 64.31 98 LYS A C 1
ATOM 761 O O . LYS A 1 98 ? 19.504 11.236 -25.281 1.00 64.31 98 LYS A O 1
ATOM 766 N N . ARG A 1 99 ? 21.709 11.257 -24.877 1.00 63.88 99 ARG A N 1
ATOM 767 C CA . ARG A 1 99 ? 21.941 9.848 -25.253 1.00 63.88 99 ARG A CA 1
ATOM 768 C C . ARG A 1 99 ? 21.209 8.879 -24.321 1.00 63.88 99 ARG A C 1
ATOM 770 O O . ARG A 1 99 ? 20.669 7.883 -24.787 1.00 63.88 99 ARG A O 1
ATOM 777 N N . HIS A 1 100 ? 21.141 9.176 -23.022 1.00 53.69 100 HIS A N 1
ATOM 778 C CA . HIS A 1 100 ? 20.341 8.399 -22.069 1.00 53.69 100 HIS A CA 1
ATOM 779 C C . HIS A 1 100 ? 18.830 8.537 -22.315 1.00 53.69 100 HIS A C 1
ATOM 781 O O . HIS A 1 100 ? 18.099 7.567 -22.130 1.00 53.69 100 HIS A O 1
ATOM 787 N N . ALA A 1 101 ? 18.358 9.704 -22.756 1.00 53.56 101 ALA A N 1
ATOM 788 C CA . ALA A 1 101 ? 16.968 9.923 -23.150 1.00 53.56 101 ALA A CA 1
ATOM 789 C C . ALA A 1 101 ? 16.620 9.223 -24.478 1.00 53.56 101 ALA A C 1
ATOM 791 O O . ALA A 1 101 ? 15.554 8.634 -24.600 1.00 53.56 101 ALA A O 1
ATOM 792 N N . GLU A 1 102 ? 17.532 9.219 -25.450 1.00 50.16 102 GLU A N 1
ATOM 793 C CA . GLU A 1 102 ? 17.370 8.507 -26.724 1.00 50.16 102 GLU A CA 1
ATOM 794 C C . GLU A 1 102 ? 17.423 6.979 -26.525 1.00 50.16 102 GLU A C 1
ATOM 796 O O . GLU A 1 102 ? 16.606 6.260 -27.091 1.00 50.16 102 GLU A O 1
ATOM 801 N N . ALA A 1 103 ? 18.282 6.473 -25.629 1.00 52.41 103 ALA A N 1
ATOM 802 C CA . ALA A 1 103 ? 18.289 5.064 -25.217 1.00 52.41 103 ALA A CA 1
ATOM 803 C C . ALA A 1 103 ? 17.042 4.658 -24.401 1.00 52.41 103 ALA A C 1
ATOM 805 O O . ALA A 1 103 ? 16.650 3.493 -24.414 1.00 52.41 103 ALA A O 1
ATOM 806 N N . LYS A 1 104 ? 16.384 5.612 -23.722 1.00 51.72 104 LYS A N 1
ATOM 807 C CA . LYS A 1 104 ? 15.090 5.416 -23.039 1.00 51.72 104 LYS A CA 1
ATOM 808 C C . LYS A 1 104 ? 13.925 5.147 -23.998 1.00 51.72 104 LYS A C 1
ATOM 810 O O . LYS A 1 104 ? 12.885 4.683 -23.545 1.00 51.72 104 LYS A O 1
ATOM 815 N N . HIS A 1 105 ? 14.101 5.404 -25.295 1.00 51.22 105 HIS A N 1
ATOM 816 C CA . HIS A 1 105 ? 13.141 5.064 -26.345 1.00 51.22 105 HIS A CA 1
ATOM 817 C C . HIS A 1 105 ? 13.456 3.728 -27.037 1.00 51.22 105 HIS A C 1
ATOM 819 O O . HIS A 1 105 ? 12.974 3.482 -28.141 1.00 51.22 105 HIS A O 1
ATOM 825 N N . ALA A 1 106 ? 14.249 2.851 -26.407 1.00 59.31 106 ALA A N 1
ATOM 826 C CA . ALA A 1 106 ? 14.263 1.446 -26.791 1.00 59.31 106 ALA A CA 1
ATOM 827 C C . ALA A 1 106 ? 12.838 0.886 -26.672 1.00 59.31 106 ALA A C 1
ATOM 829 O O . ALA A 1 106 ? 12.142 1.129 -25.683 1.00 59.31 106 ALA A O 1
ATOM 830 N N . GLU A 1 107 ? 12.392 0.182 -27.707 1.00 79.69 107 GLU A N 1
ATOM 831 C CA . GLU A 1 107 ? 11.067 -0.414 -27.718 1.00 79.69 107 GLU A CA 1
ATOM 832 C C . GLU A 1 107 ? 10.939 -1.396 -26.544 1.00 79.69 107 GLU A C 1
ATOM 834 O O . GLU A 1 107 ? 11.745 -2.320 -26.423 1.00 79.69 107 GLU A O 1
ATOM 839 N N . LEU A 1 108 ? 9.966 -1.161 -25.654 1.00 86.62 108 LEU A N 1
ATOM 840 C CA . LEU A 1 108 ? 9.723 -2.051 -24.520 1.00 86.62 108 LEU A CA 1
ATOM 841 C C . LEU A 1 108 ? 9.456 -3.475 -25.008 1.00 86.62 108 LEU A C 1
ATOM 843 O O . LEU A 1 108 ? 8.732 -3.673 -25.989 1.00 86.62 108 LEU A O 1
ATOM 847 N N . ARG A 1 109 ? 9.951 -4.464 -24.260 1.00 88.94 109 ARG A N 1
ATOM 848 C CA . ARG A 1 109 ? 9.559 -5.866 -24.463 1.00 88.94 109 ARG A CA 1
ATOM 849 C C . ARG A 1 109 ? 8.040 -6.031 -24.365 1.00 88.94 109 ARG A C 1
ATOM 851 O O . ARG A 1 109 ? 7.384 -5.333 -23.586 1.00 88.94 109 ARG A O 1
ATOM 858 N N . SER A 1 110 ? 7.497 -6.989 -25.118 1.00 90.56 110 SER A N 1
ATOM 859 C CA . SER A 1 110 ? 6.068 -7.337 -25.118 1.00 90.56 110 SER A CA 1
ATOM 860 C C . SER A 1 110 ? 5.526 -7.529 -23.704 1.00 90.56 110 SER A C 1
ATOM 862 O O . SER A 1 110 ? 4.584 -6.859 -23.310 1.00 90.56 110 SER A O 1
ATOM 864 N N . GLU A 1 111 ? 6.214 -8.317 -22.887 1.00 93.38 111 GLU A N 1
ATOM 865 C CA . GLU A 1 111 ? 5.794 -8.671 -21.534 1.00 93.38 111 GLU A CA 1
ATOM 866 C C . GLU A 1 111 ? 5.846 -7.472 -20.573 1.00 93.38 111 GLU A C 1
ATOM 868 O O . GLU A 1 111 ? 5.088 -7.403 -19.606 1.00 93.38 111 GLU A O 1
ATOM 873 N N . ALA A 1 112 ? 6.732 -6.503 -20.831 1.00 94.81 112 ALA A N 1
ATOM 874 C CA . ALA A 1 112 ? 6.777 -5.258 -20.073 1.00 94.81 112 ALA A CA 1
ATOM 875 C C . ALA A 1 112 ? 5.585 -4.357 -20.423 1.00 94.81 112 ALA A C 1
ATOM 877 O O . ALA A 1 112 ? 4.989 -3.759 -19.526 1.00 94.81 112 ALA A O 1
ATOM 878 N N . ARG A 1 113 ? 5.198 -4.302 -21.706 1.00 93.69 113 ARG A N 1
ATOM 879 C CA . ARG A 1 113 ? 3.966 -3.629 -22.148 1.00 93.69 113 ARG A CA 1
ATOM 880 C C . ARG A 1 113 ? 2.725 -4.317 -21.579 1.00 93.69 113 ARG A C 1
ATOM 882 O O . ARG A 1 113 ? 1.849 -3.619 -21.076 1.00 93.69 113 ARG A O 1
ATOM 889 N N . ASP A 1 114 ? 2.692 -5.647 -21.573 1.00 95.06 114 ASP A N 1
ATOM 890 C CA . ASP A 1 114 ? 1.587 -6.422 -21.003 1.00 95.06 114 ASP A CA 1
ATOM 891 C C . ASP A 1 114 ? 1.443 -6.164 -19.500 1.00 95.06 114 ASP A C 1
ATOM 893 O O . ASP A 1 114 ? 0.330 -5.979 -19.016 1.00 95.06 114 ASP A O 1
ATOM 897 N N . LEU A 1 115 ? 2.551 -6.050 -18.755 1.00 96.56 115 LEU A N 1
ATOM 898 C CA . LEU A 1 115 ? 2.499 -5.699 -17.333 1.00 96.56 115 LEU A CA 1
ATOM 899 C C . LEU A 1 115 ? 1.935 -4.298 -17.091 1.00 96.56 115 LEU A C 1
ATOM 901 O O . LEU A 1 115 ? 1.140 -4.118 -16.167 1.00 96.56 115 LEU A O 1
ATOM 905 N N . LEU A 1 116 ? 2.305 -3.314 -17.915 1.00 95.44 116 LEU A N 1
ATOM 906 C CA . LEU A 1 116 ? 1.704 -1.980 -17.843 1.00 95.44 116 LEU A CA 1
ATOM 907 C C . LEU A 1 116 ? 0.208 -2.034 -18.168 1.00 95.44 116 LEU A C 1
ATOM 909 O O . LEU A 1 116 ? -0.589 -1.436 -17.452 1.00 95.44 116 LEU A O 1
ATOM 913 N N . TYR A 1 117 ? -0.182 -2.778 -19.202 1.00 95.12 117 TYR A N 1
ATOM 914 C CA . TYR A 1 117 ? -1.584 -2.936 -19.575 1.00 95.12 117 TYR A CA 1
ATOM 915 C C . TYR A 1 117 ? -2.408 -3.605 -18.463 1.00 95.12 117 TYR A C 1
ATOM 917 O O . TYR A 1 117 ? -3.451 -3.092 -18.069 1.00 95.12 117 TYR A O 1
ATOM 925 N N . GLN A 1 118 ? -1.927 -4.703 -17.876 1.00 95.50 118 GLN A N 1
ATOM 926 C CA . GLN A 1 118 ? -2.625 -5.343 -16.758 1.00 95.50 118 GLN A CA 1
ATOM 927 C C . GLN A 1 118 ? -2.667 -4.435 -15.523 1.00 95.50 118 GLN A C 1
ATOM 929 O O . GLN A 1 118 ? -3.693 -4.353 -14.853 1.00 95.50 118 GLN A O 1
ATOM 934 N N . GLY A 1 119 ? -1.587 -3.702 -15.240 1.00 94.56 119 GLY A N 1
ATOM 935 C CA . GLY A 1 119 ? -1.542 -2.745 -14.134 1.00 94.56 119 GLY A CA 1
ATOM 936 C C . GLY A 1 119 ? -2.505 -1.563 -14.295 1.00 94.56 119 GLY A C 1
ATOM 937 O O . GLY A 1 119 ? -3.000 -1.052 -13.291 1.00 94.56 119 GLY A O 1
ATOM 938 N N . SER A 1 120 ? -2.807 -1.142 -15.529 1.00 93.62 120 SER A N 1
ATOM 939 C CA . SER A 1 120 ? -3.798 -0.089 -15.781 1.00 93.62 120 SER A CA 1
ATOM 940 C C . SER A 1 120 ? -5.236 -0.589 -15.632 1.00 93.62 120 SER A C 1
ATOM 942 O O . SER A 1 120 ? -6.081 0.140 -15.114 1.00 93.62 120 SER A O 1
ATOM 944 N N . MET A 1 121 ? -5.501 -1.834 -16.036 1.00 92.50 121 MET A N 1
ATOM 945 C CA . MET A 1 121 ? -6.810 -2.483 -15.903 1.00 92.50 121 MET A CA 1
ATOM 946 C C . MET A 1 121 ? -7.115 -2.912 -14.463 1.00 92.50 121 MET A C 1
ATOM 948 O O . MET A 1 121 ? -8.273 -2.938 -14.047 1.00 92.50 121 MET A O 1
ATOM 952 N N . HIS A 1 122 ? -6.074 -3.224 -13.692 1.00 93.12 122 HIS A N 1
ATOM 953 C CA . HIS A 1 122 ? -6.168 -3.750 -12.335 1.00 93.12 122 HIS A CA 1
ATOM 954 C C . HIS A 1 122 ? -5.321 -2.918 -11.360 1.00 93.12 122 HIS A C 1
ATOM 956 O O . HIS A 1 122 ? -4.333 -3.414 -10.801 1.00 93.12 122 HIS A O 1
ATOM 962 N N . PRO A 1 123 ? -5.682 -1.640 -11.132 1.00 89.88 123 PRO A N 1
ATOM 963 C CA . PRO A 1 123 ? -4.933 -0.787 -10.224 1.00 89.88 123 PRO A CA 1
ATOM 964 C C . PRO A 1 123 ? -4.896 -1.409 -8.822 1.00 89.88 123 PRO A C 1
ATOM 966 O O . PRO A 1 123 ? -5.856 -2.043 -8.377 1.00 89.88 123 PRO A O 1
ATOM 969 N N . TYR A 1 124 ? -3.778 -1.213 -8.118 1.00 91.19 124 TYR A N 1
ATOM 970 C CA . TYR A 1 124 ? -3.524 -1.719 -6.759 1.00 91.19 124 TYR A CA 1
ATOM 971 C C . TYR A 1 124 ? -3.376 -3.238 -6.619 1.00 91.19 124 TYR A C 1
ATOM 973 O O . TYR A 1 124 ? -3.185 -3.724 -5.503 1.00 91.19 124 TYR A O 1
ATOM 981 N N . TRP A 1 125 ? -3.438 -4.016 -7.698 1.00 94.62 125 TRP A N 1
ATOM 982 C CA . TRP A 1 125 ? -3.192 -5.451 -7.595 1.00 94.62 125 TRP A CA 1
ATOM 983 C C . TRP A 1 125 ? -1.713 -5.739 -7.290 1.00 94.62 125 TRP A C 1
ATOM 985 O O . TRP A 1 125 ? -0.823 -5.033 -7.776 1.00 94.62 125 TRP A O 1
ATOM 995 N N . PRO A 1 126 ? -1.414 -6.793 -6.506 1.00 95.12 126 PRO A N 1
ATOM 996 C CA . PRO A 1 126 ? -0.055 -7.296 -6.378 1.00 95.12 126 PRO A CA 1
ATOM 997 C C . PRO A 1 126 ? 0.537 -7.629 -7.745 1.00 95.12 126 PRO A C 1
ATOM 999 O O . PRO A 1 126 ? -0.118 -8.273 -8.564 1.00 95.12 126 PRO A O 1
ATOM 1002 N N . VAL A 1 127 ? 1.815 -7.314 -7.953 1.00 95.81 127 VAL A N 1
ATOM 1003 C CA . VAL A 1 127 ? 2.512 -7.623 -9.213 1.00 95.81 127 VAL A CA 1
ATOM 1004 C C . VAL A 1 127 ? 2.479 -9.122 -9.528 1.00 95.81 127 VAL A C 1
ATOM 1006 O O . VAL A 1 127 ? 2.358 -9.501 -10.687 1.00 95.81 127 VAL A O 1
ATOM 1009 N N . ALA A 1 128 ? 2.506 -9.984 -8.507 1.00 93.88 128 ALA A N 1
ATOM 1010 C CA . ALA A 1 128 ? 2.343 -11.427 -8.687 1.00 93.88 128 ALA A CA 1
ATOM 1011 C C . ALA A 1 128 ? 1.018 -11.789 -9.386 1.00 93.88 128 ALA A C 1
ATOM 1013 O O . ALA A 1 128 ? 1.027 -12.593 -10.310 1.00 93.88 128 ALA A O 1
ATOM 1014 N N . ARG A 1 129 ? -0.096 -11.138 -9.018 1.00 94.31 129 ARG A N 1
ATOM 1015 C CA . ARG A 1 129 ? -1.406 -11.367 -9.650 1.00 94.31 129 ARG A CA 1
ATOM 1016 C C . ARG A 1 129 ? -1.448 -10.837 -11.079 1.00 94.31 129 ARG A C 1
ATOM 1018 O O . ARG A 1 129 ? -2.069 -11.450 -11.934 1.00 94.31 129 ARG A O 1
ATOM 1025 N N . LEU A 1 130 ? -0.755 -9.732 -11.353 1.00 95.56 130 LEU A N 1
ATOM 1026 C CA . LEU A 1 130 ? -0.613 -9.229 -12.721 1.00 95.56 130 LEU A CA 1
ATOM 1027 C C . LEU A 1 130 ? 0.183 -10.211 -13.593 1.00 95.56 130 LEU A C 1
ATOM 1029 O O . LEU A 1 130 ? -0.180 -10.445 -14.739 1.00 95.56 130 LEU A O 1
ATOM 1033 N N . TYR A 1 131 ? 1.230 -10.837 -13.049 1.00 95.06 131 TYR A N 1
ATOM 1034 C CA . TYR A 1 131 ? 1.984 -11.872 -13.760 1.00 95.06 131 TYR A CA 1
ATOM 1035 C C . TYR A 1 131 ? 1.180 -13.149 -14.014 1.00 95.06 131 TYR A C 1
ATOM 1037 O O . TYR A 1 131 ? 1.370 -13.764 -15.064 1.00 95.06 131 TYR A O 1
ATOM 1045 N N . ASP A 1 132 ? 0.269 -13.525 -13.112 1.00 92.62 132 ASP A N 1
ATOM 1046 C CA . ASP A 1 132 ? -0.651 -14.645 -13.342 1.00 92.62 132 ASP A CA 1
ATOM 1047 C C . ASP A 1 132 ? -1.508 -14.411 -14.606 1.00 92.62 132 ASP A C 1
ATOM 1049 O O . ASP A 1 132 ? -1.752 -15.353 -15.358 1.00 92.62 132 ASP A O 1
ATOM 1053 N N . LEU A 1 133 ? -1.890 -13.157 -14.894 1.00 92.44 133 LEU A N 1
ATOM 1054 C CA . LEU A 1 133 ? -2.676 -12.779 -16.082 1.00 92.44 133 LEU A CA 1
ATOM 1055 C C . LEU A 1 133 ? -1.868 -12.786 -17.390 1.00 92.44 133 LEU A C 1
ATOM 1057 O O . LEU A 1 133 ? -2.431 -13.018 -18.455 1.00 92.44 133 LEU A O 1
ATOM 1061 N N . ILE A 1 134 ? -0.561 -12.523 -17.321 1.00 90.38 134 ILE A N 1
ATOM 1062 C CA . ILE A 1 134 ? 0.330 -12.437 -18.497 1.00 90.38 134 ILE A CA 1
ATOM 1063 C C . ILE A 1 134 ? 0.842 -13.828 -18.913 1.00 90.38 134 ILE A C 1
ATOM 1065 O O . ILE A 1 134 ? 1.291 -14.021 -20.039 1.00 90.38 134 ILE A O 1
ATOM 1069 N N . GLY A 1 135 ? 0.754 -14.816 -18.019 1.00 84.12 135 GLY A N 1
ATOM 1070 C CA . GLY A 1 135 ? 1.361 -16.133 -18.196 1.00 84.12 135 GLY A CA 1
ATOM 1071 C C . GLY A 1 135 ? 2.727 -16.175 -17.519 1.00 84.12 135 GLY A C 1
ATOM 1072 O O . GLY A 1 135 ? 3.732 -15.773 -18.098 1.00 84.12 135 GLY A O 1
ATOM 1073 N N . ILE A 1 136 ? 2.719 -16.651 -16.268 1.00 71.75 136 ILE A N 1
ATOM 1074 C CA . ILE A 1 136 ? 3.791 -16.623 -15.254 1.00 71.75 136 ILE A CA 1
ATOM 1075 C C . ILE A 1 136 ? 5.211 -16.623 -15.869 1.00 71.75 136 ILE A C 1
ATOM 1077 O O . ILE A 1 136 ? 5.771 -17.688 -16.153 1.00 71.75 136 ILE A O 1
ATOM 1081 N N . PRO A 1 137 ? 5.846 -15.446 -16.035 1.00 74.75 137 PRO A N 1
ATOM 1082 C CA . PRO A 1 137 ? 7.215 -15.372 -16.519 1.00 74.75 137 PRO A CA 1
ATOM 1083 C C . PRO A 1 137 ? 8.181 -15.873 -15.441 1.00 74.75 137 PRO A C 1
ATOM 1085 O O . PRO A 1 137 ? 7.929 -15.745 -14.240 1.00 74.75 137 PRO A O 1
ATOM 1088 N N . THR A 1 138 ? 9.326 -16.424 -15.855 1.00 88.75 138 THR A N 1
ATOM 1089 C CA . THR A 1 138 ? 10.356 -16.896 -14.912 1.00 88.75 138 THR A CA 1
ATOM 1090 C C . THR A 1 138 ? 10.824 -15.762 -13.980 1.00 88.75 138 THR A C 1
ATOM 1092 O O . THR A 1 138 ? 10.834 -14.602 -14.398 1.00 88.75 138 THR A O 1
ATOM 1095 N N . PRO A 1 139 ? 11.312 -16.039 -12.754 1.00 90.38 139 PRO A N 1
ATOM 1096 C CA . PRO A 1 139 ? 11.803 -14.990 -11.848 1.00 90.38 139 PRO A CA 1
ATOM 1097 C C . PRO A 1 139 ? 12.873 -14.077 -12.473 1.00 90.38 139 PRO A C 1
ATOM 1099 O O . PRO A 1 139 ? 12.913 -12.872 -12.227 1.00 90.38 139 PRO A O 1
ATOM 1102 N N . ARG A 1 140 ? 13.720 -14.635 -13.350 1.00 91.75 140 ARG A N 1
ATOM 1103 C CA . ARG A 1 140 ? 14.709 -13.869 -14.121 1.00 91.75 140 ARG A CA 1
ATOM 1104 C C . ARG A 1 140 ? 14.042 -12.861 -15.060 1.00 91.75 140 ARG A C 1
ATOM 1106 O O . ARG A 1 140 ? 14.507 -11.727 -15.149 1.00 91.75 140 ARG A O 1
ATOM 1113 N N . MET A 1 141 ? 12.977 -13.266 -15.750 1.00 91.12 141 MET A N 1
ATOM 1114 C CA . MET A 1 141 ? 12.202 -12.382 -16.624 1.00 91.12 141 MET A CA 1
ATOM 1115 C C . MET A 1 141 ? 11.465 -11.313 -15.819 1.00 91.12 141 MET A C 1
ATOM 1117 O O . MET A 1 141 ? 11.564 -10.146 -16.177 1.00 91.12 141 MET A O 1
ATOM 1121 N N . GLN A 1 142 ? 10.828 -11.673 -14.701 1.00 93.75 142 GLN A N 1
ATOM 1122 C CA . GLN A 1 142 ? 10.141 -10.716 -13.823 1.00 93.75 142 GLN A CA 1
ATOM 1123 C C . GLN A 1 142 ? 11.075 -9.590 -13.359 1.00 93.75 142 GLN A C 1
ATOM 1125 O O . GLN A 1 142 ? 10.745 -8.409 -13.465 1.00 93.75 142 GLN A O 1
ATOM 1130 N N . ASN A 1 143 ? 12.285 -9.943 -12.912 1.00 93.19 143 ASN A N 1
ATOM 1131 C CA . ASN A 1 143 ? 13.300 -8.964 -12.520 1.00 93.19 143 ASN A CA 1
ATOM 1132 C C . ASN A 1 143 ? 13.764 -8.100 -13.699 1.00 93.19 143 ASN A C 1
ATOM 1134 O O . ASN A 1 143 ? 14.007 -6.904 -13.537 1.00 93.19 143 ASN A O 1
ATOM 1138 N N . ALA A 1 144 ? 13.888 -8.692 -14.889 1.00 92.81 144 ALA A N 1
ATOM 1139 C CA . ALA A 1 144 ? 14.280 -7.958 -16.081 1.00 92.81 144 ALA A CA 1
ATOM 1140 C C . ALA A 1 144 ? 13.193 -6.964 -16.522 1.00 92.81 144 ALA A C 1
ATOM 1142 O O . ALA A 1 144 ? 13.543 -5.841 -16.875 1.00 92.81 144 ALA A O 1
ATOM 1143 N N . ILE A 1 145 ? 11.917 -7.361 -16.486 1.00 94.75 145 ILE A N 1
ATOM 1144 C CA . ILE A 1 145 ? 10.760 -6.509 -16.798 1.00 94.75 145 ILE A CA 1
ATOM 1145 C C . ILE A 1 145 ? 10.693 -5.346 -15.809 1.00 94.75 145 ILE A C 1
ATOM 1147 O O . ILE A 1 145 ? 10.655 -4.190 -16.220 1.00 94.75 145 ILE A O 1
ATOM 1151 N N . ARG A 1 146 ? 10.763 -5.633 -14.503 1.00 95.06 146 ARG A N 1
ATOM 1152 C CA . ARG A 1 146 ? 10.773 -4.597 -13.462 1.00 95.06 146 ARG A CA 1
ATOM 1153 C C . ARG A 1 146 ? 11.872 -3.565 -13.708 1.00 95.06 146 ARG A C 1
ATOM 1155 O O . ARG A 1 146 ? 11.584 -2.375 -13.781 1.00 95.06 146 ARG A O 1
ATOM 1162 N N . LYS A 1 147 ? 13.119 -4.024 -13.867 1.00 94.25 147 LYS A N 1
ATOM 1163 C CA . LYS A 1 147 ? 14.271 -3.135 -14.057 1.00 94.25 147 LYS A CA 1
ATOM 1164 C C . LYS A 1 147 ? 14.120 -2.273 -15.308 1.00 94.25 147 LYS A C 1
ATOM 1166 O O . LYS A 1 147 ? 14.487 -1.101 -15.281 1.00 94.25 147 LYS A O 1
ATOM 1171 N N . GLU A 1 148 ? 13.605 -2.843 -16.394 1.00 94.06 148 GLU A N 1
ATOM 1172 C CA . GLU A 1 148 ? 13.324 -2.112 -17.631 1.00 94.06 148 GLU A CA 1
ATOM 1173 C C . GLU A 1 148 ? 12.293 -1.003 -17.403 1.00 94.06 148 GLU A C 1
ATOM 1175 O O . GLU A 1 148 ? 12.573 0.148 -17.727 1.00 94.06 148 GLU A O 1
ATOM 1180 N N . LEU A 1 149 ? 11.157 -1.316 -16.771 1.00 95.62 149 LEU A N 1
ATOM 1181 C CA . LEU A 1 149 ? 10.096 -0.343 -16.495 1.00 95.62 149 LEU A CA 1
ATOM 1182 C C . LEU A 1 149 ? 10.541 0.770 -15.532 1.00 95.62 149 LEU A C 1
ATOM 1184 O O . LEU A 1 149 ? 10.229 1.938 -15.775 1.00 95.62 149 LEU A O 1
ATOM 1188 N N . GLU A 1 150 ? 11.299 0.435 -14.482 1.00 95.25 150 GLU A N 1
ATOM 1189 C CA . GLU A 1 150 ? 11.883 1.415 -13.550 1.00 95.25 150 GLU A CA 1
ATOM 1190 C C . GLU A 1 150 ? 12.898 2.320 -14.258 1.00 95.25 150 GLU A C 1
ATOM 1192 O O . GLU A 1 150 ? 12.833 3.544 -14.149 1.00 95.25 150 GLU A O 1
ATOM 1197 N N . THR A 1 151 ? 13.816 1.735 -15.035 1.00 93.38 151 THR A N 1
ATOM 1198 C CA . THR A 1 151 ? 14.873 2.486 -15.739 1.00 93.38 151 THR A CA 1
ATOM 1199 C C . THR A 1 151 ? 14.285 3.408 -16.805 1.00 93.38 151 THR A C 1
ATOM 1201 O O . THR A 1 151 ? 14.724 4.551 -16.961 1.00 93.38 151 THR A O 1
ATOM 1204 N N . ALA A 1 152 ? 13.269 2.934 -17.524 1.00 91.44 152 ALA A N 1
ATOM 1205 C CA . ALA A 1 152 ? 12.561 3.716 -18.525 1.00 91.44 152 ALA A CA 1
ATOM 1206 C C . ALA A 1 152 ? 11.659 4.802 -17.903 1.00 91.44 152 ALA A C 1
ATOM 1208 O O . ALA A 1 152 ? 11.317 5.773 -18.577 1.00 91.44 152 ALA A O 1
ATOM 1209 N N . GLY A 1 153 ? 11.345 4.711 -16.605 1.00 94.06 153 GLY A N 1
ATOM 1210 C CA . GLY A 1 153 ? 10.476 5.663 -15.910 1.00 94.06 153 GLY A CA 1
ATOM 1211 C C . GLY A 1 153 ? 8.995 5.475 -16.239 1.00 94.06 153 GLY A C 1
ATOM 1212 O O . GLY A 1 153 ? 8.230 6.436 -16.193 1.00 94.06 153 GLY A O 1
ATOM 1213 N N . TYR A 1 154 ? 8.596 4.251 -16.587 1.00 95.06 154 TYR A N 1
ATOM 1214 C CA . TYR A 1 154 ? 7.199 3.891 -16.828 1.00 95.06 154 TYR A CA 1
ATOM 1215 C C . TYR A 1 154 ? 6.478 3.478 -15.544 1.00 95.06 154 TYR A C 1
ATOM 1217 O O . TYR A 1 154 ? 5.277 3.706 -15.419 1.00 95.06 154 TYR A O 1
ATOM 1225 N N . ALA A 1 155 ? 7.195 2.910 -14.576 1.00 95.62 155 ALA A N 1
ATOM 1226 C CA . ALA A 1 155 ? 6.603 2.472 -13.321 1.00 95.62 155 ALA A CA 1
ATOM 1227 C C . ALA A 1 155 ? 7.547 2.673 -12.131 1.00 95.62 155 ALA A C 1
ATOM 1229 O O . ALA A 1 155 ? 8.769 2.627 -12.276 1.00 95.62 155 ALA A O 1
ATOM 1230 N N . ALA A 1 156 ? 6.960 2.857 -10.952 1.00 94.94 156 ALA A N 1
ATOM 1231 C CA . ALA A 1 156 ? 7.632 2.767 -9.665 1.00 94.94 156 ALA A CA 1
ATOM 1232 C C . ALA A 1 156 ? 7.159 1.507 -8.933 1.00 94.94 156 ALA A C 1
ATOM 1234 O O . ALA A 1 156 ? 5.989 1.137 -9.020 1.00 94.94 156 ALA A O 1
ATOM 1235 N N . PHE A 1 157 ? 8.055 0.856 -8.193 1.00 96.06 157 PHE A N 1
ATOM 1236 C CA . PHE A 1 157 ? 7.722 -0.340 -7.427 1.00 96.06 157 PHE A CA 1
ATOM 1237 C C . PHE A 1 157 ? 7.956 -0.122 -5.938 1.00 96.06 157 PHE A C 1
ATOM 1239 O O . PHE A 1 157 ? 8.874 0.591 -5.528 1.00 96.06 157 PHE A O 1
ATOM 1246 N N . ALA A 1 158 ? 7.136 -0.772 -5.118 1.00 95.50 158 ALA A N 1
ATOM 1247 C CA . ALA A 1 158 ? 7.333 -0.826 -3.678 1.00 95.50 158 ALA A CA 1
ATOM 1248 C C . ALA A 1 158 ? 7.302 -2.273 -3.201 1.00 95.50 158 ALA A C 1
ATOM 1250 O O . ALA A 1 158 ? 6.391 -3.032 -3.532 1.00 95.50 158 ALA A O 1
ATOM 1251 N N . GLU A 1 159 ? 8.289 -2.633 -2.390 1.00 94.81 159 GLU A N 1
ATOM 1252 C CA . GLU A 1 159 ? 8.324 -3.909 -1.690 1.00 94.81 159 GLU A CA 1
ATOM 1253 C C . GLU A 1 159 ? 7.866 -3.717 -0.251 1.00 94.81 159 GLU A C 1
ATOM 1255 O O . GLU A 1 159 ? 8.285 -2.787 0.441 1.00 94.81 159 GLU A O 1
ATOM 1260 N N . THR A 1 160 ? 7.003 -4.612 0.212 1.00 94.00 160 THR A N 1
ATOM 1261 C CA . THR A 1 160 ? 6.589 -4.665 1.611 1.00 94.00 160 THR A CA 1
ATOM 1262 C C . THR A 1 160 ? 6.450 -6.106 2.059 1.00 94.00 160 THR A C 1
ATOM 1264 O O . THR A 1 160 ? 6.152 -7.000 1.268 1.00 94.00 160 THR A O 1
ATOM 1267 N N . ARG A 1 161 ? 6.663 -6.353 3.348 1.00 92.31 161 ARG A N 1
ATOM 1268 C CA . ARG A 1 161 ? 6.486 -7.682 3.926 1.00 92.31 161 ARG A CA 1
ATOM 1269 C C . ARG A 1 161 ? 5.114 -7.781 4.569 1.00 92.31 161 ARG A C 1
ATOM 1271 O O . ARG A 1 161 ? 4.873 -7.144 5.591 1.00 92.31 161 ARG A O 1
ATOM 1278 N N . MET A 1 162 ? 4.268 -8.642 4.018 1.00 90.81 162 MET A N 1
ATOM 1279 C CA . MET A 1 162 ? 2.948 -8.970 4.545 1.00 90.81 162 MET A CA 1
ATOM 1280 C C . MET A 1 162 ? 2.997 -10.367 5.171 1.00 90.81 162 MET A C 1
ATOM 1282 O O . MET A 1 162 ? 3.169 -11.370 4.478 1.00 90.81 162 MET A O 1
ATOM 1286 N N . ALA A 1 163 ? 2.886 -10.436 6.499 1.00 86.19 163 ALA A N 1
ATOM 1287 C CA . ALA A 1 163 ? 3.116 -11.659 7.270 1.00 86.19 163 ALA A CA 1
ATOM 1288 C C . ALA A 1 163 ? 4.456 -12.354 6.909 1.00 86.19 163 ALA A C 1
ATOM 1290 O O . ALA A 1 163 ? 5.540 -11.818 7.169 1.00 86.19 163 ALA A O 1
ATOM 1291 N N . SER A 1 164 ? 4.403 -13.562 6.342 1.00 86.12 164 SER A N 1
ATOM 1292 C CA . SER A 1 164 ? 5.577 -14.324 5.895 1.00 86.12 164 SER A CA 1
ATOM 1293 C C . SER A 1 164 ? 5.948 -14.097 4.426 1.00 86.12 164 SER A C 1
ATOM 1295 O O . SER A 1 164 ? 6.989 -14.593 4.002 1.00 86.12 164 SER A O 1
ATOM 1297 N N . LYS A 1 165 ? 5.140 -13.358 3.656 1.00 88.88 165 LYS A N 1
ATOM 1298 C CA . LYS A 1 165 ? 5.324 -13.158 2.213 1.00 88.88 165 LYS A CA 1
ATOM 1299 C C . LYS A 1 165 ? 5.906 -11.775 1.916 1.00 88.88 165 LYS A C 1
ATOM 1301 O O . LYS A 1 165 ? 5.541 -10.784 2.550 1.00 88.88 165 LYS A O 1
ATOM 1306 N N . ASN A 1 166 ? 6.780 -11.707 0.915 1.00 92.25 166 ASN A N 1
ATOM 1307 C CA . ASN A 1 166 ? 7.180 -10.440 0.310 1.00 92.25 166 ASN A CA 1
ATOM 1308 C C . ASN A 1 166 ? 6.181 -10.094 -0.792 1.00 92.25 166 ASN A C 1
ATOM 1310 O O . ASN A 1 166 ? 5.868 -10.927 -1.641 1.00 92.25 166 ASN A O 1
ATOM 1314 N N . LEU A 1 167 ? 5.673 -8.872 -0.747 1.00 93.75 167 LEU A N 1
ATOM 1315 C CA . LEU A 1 167 ? 4.703 -8.331 -1.677 1.00 93.75 167 LEU A CA 1
ATOM 1316 C C . LEU A 1 167 ? 5.388 -7.260 -2.521 1.00 93.75 167 LEU A C 1
ATOM 1318 O O . LEU A 1 167 ? 5.999 -6.342 -1.972 1.00 93.75 167 LEU A O 1
ATOM 1322 N N . LEU A 1 168 ? 5.258 -7.374 -3.840 1.00 95.81 168 LEU A N 1
ATOM 1323 C CA . LEU A 1 168 ? 5.696 -6.359 -4.789 1.00 95.81 168 LEU A CA 1
ATOM 1324 C C . LEU A 1 168 ? 4.466 -5.637 -5.343 1.00 95.81 168 LEU A C 1
ATOM 1326 O O . LEU A 1 168 ? 3.534 -6.275 -5.838 1.00 95.81 168 LEU A O 1
ATOM 1330 N N . LEU A 1 169 ? 4.482 -4.313 -5.249 1.00 96.19 169 LEU A N 1
ATOM 1331 C CA . LEU A 1 169 ? 3.445 -3.411 -5.739 1.00 96.19 169 LEU A CA 1
ATOM 1332 C C . LEU A 1 169 ? 4.003 -2.546 -6.865 1.00 96.19 169 LEU A C 1
ATOM 1334 O O . LEU A 1 169 ? 5.206 -2.282 -6.893 1.00 96.19 169 LEU A O 1
ATOM 1338 N N . ILE A 1 170 ? 3.124 -2.090 -7.755 1.00 95.56 170 ILE A N 1
ATOM 1339 C CA . ILE A 1 170 ? 3.468 -1.254 -8.905 1.00 95.56 170 ILE A CA 1
ATOM 1340 C C . ILE A 1 170 ? 2.584 -0.003 -8.952 1.00 95.56 170 ILE A C 1
ATOM 1342 O O . ILE A 1 170 ? 1.383 -0.059 -8.699 1.00 95.56 170 ILE A O 1
ATOM 1346 N N . GLU A 1 171 ? 3.198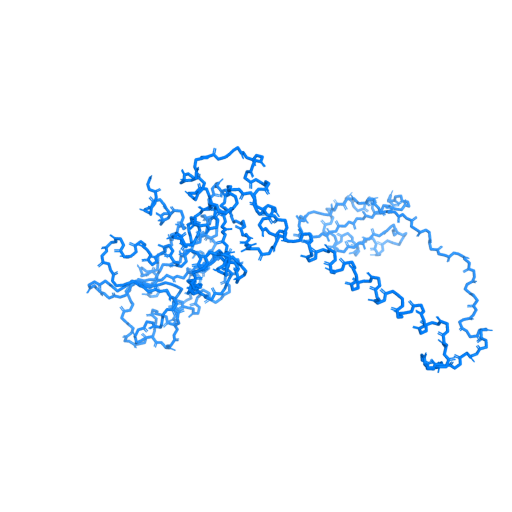 1.125 -9.285 1.00 94.56 171 GLU A N 1
ATOM 1347 C CA . GLU A 1 171 ? 2.559 2.398 -9.601 1.00 94.56 171 GLU A CA 1
ATOM 1348 C C . GLU A 1 171 ? 2.947 2.793 -11.024 1.00 94.56 171 GLU A C 1
ATOM 1350 O O . GLU A 1 171 ? 4.128 2.974 -11.322 1.00 94.56 171 GLU A O 1
ATOM 1355 N N . LEU A 1 172 ? 1.955 2.918 -11.906 1.00 94.31 172 LEU A N 1
ATOM 1356 C CA . LEU A 1 172 ? 2.165 3.412 -13.264 1.00 94.31 172 LEU A CA 1
ATOM 1357 C C . LEU A 1 172 ? 2.389 4.923 -13.231 1.00 94.31 172 LEU A C 1
ATOM 1359 O O . LEU A 1 172 ? 1.570 5.673 -12.699 1.00 94.31 172 LEU A O 1
ATOM 1363 N N . LEU A 1 173 ? 3.486 5.362 -13.841 1.00 93.00 173 LEU A N 1
ATOM 1364 C CA . LEU A 1 173 ? 3.849 6.770 -13.944 1.00 93.00 173 LEU A CA 1
ATOM 1365 C C . LEU A 1 173 ? 3.227 7.402 -15.194 1.00 93.00 173 LEU A C 1
ATOM 1367 O O . LEU A 1 173 ? 2.840 6.716 -16.139 1.00 93.00 173 LEU A O 1
ATOM 1371 N N . GLU A 1 174 ? 3.185 8.732 -15.228 1.00 91.88 174 GLU A N 1
ATOM 1372 C CA . GLU A 1 174 ? 2.654 9.530 -16.345 1.00 91.88 174 GLU A CA 1
ATOM 1373 C C . GLU A 1 174 ? 3.100 9.042 -17.747 1.00 91.88 174 GLU A C 1
ATOM 1375 O O . GLU A 1 174 ? 2.261 8.971 -18.650 1.00 91.88 174 GLU A O 1
ATOM 1380 N N . PRO A 1 175 ? 4.377 8.657 -17.983 1.00 92.62 175 PRO A N 1
ATOM 1381 C CA . PRO A 1 175 ? 4.789 8.142 -19.287 1.00 92.62 175 PRO A CA 1
ATOM 1382 C C . PRO A 1 175 ? 4.109 6.824 -19.681 1.00 92.62 175 PRO A C 1
ATOM 1384 O O . PRO A 1 175 ? 3.903 6.596 -20.871 1.00 92.62 175 PRO A O 1
ATOM 1387 N N . ALA A 1 176 ? 3.752 5.963 -18.723 1.00 93.56 176 ALA A N 1
ATOM 1388 C CA . ALA A 1 176 ? 3.079 4.696 -19.012 1.00 93.56 176 ALA A CA 1
ATOM 1389 C C . ALA A 1 176 ? 1.637 4.932 -19.447 1.00 93.56 176 ALA A C 1
ATOM 1391 O O . ALA A 1 176 ? 1.198 4.359 -20.436 1.00 93.56 176 ALA A O 1
ATOM 1392 N N . TRP A 1 177 ? 0.928 5.838 -18.776 1.00 92.62 177 TRP A N 1
ATOM 1393 C CA . TRP A 1 177 ? -0.428 6.229 -19.165 1.00 92.62 177 TRP A CA 1
ATOM 1394 C C . TRP A 1 177 ? -0.472 6.811 -20.578 1.00 92.62 177 TRP A C 1
ATOM 1396 O O . TRP A 1 177 ? -1.293 6.400 -21.399 1.00 92.62 177 TRP A O 1
ATOM 1406 N N . ARG A 1 178 ? 0.497 7.675 -20.910 1.00 91.06 178 ARG A N 1
ATOM 1407 C CA . ARG A 1 178 ? 0.670 8.184 -22.278 1.00 91.06 178 ARG A CA 1
ATOM 1408 C C . ARG A 1 178 ? 0.955 7.075 -23.288 1.00 91.06 178 ARG A C 1
ATOM 1410 O O . ARG A 1 178 ? 0.372 7.095 -24.366 1.00 91.06 178 ARG A O 1
ATOM 1417 N N . LEU A 1 179 ? 1.823 6.120 -22.947 1.00 90.25 179 LEU A N 1
ATOM 1418 C CA . LEU A 1 179 ? 2.127 4.973 -23.808 1.00 90.25 179 LEU A CA 1
ATOM 1419 C C . LEU A 1 179 ? 0.884 4.109 -24.073 1.00 90.25 179 LEU A C 1
ATOM 1421 O O . LEU A 1 179 ? 0.692 3.650 -25.193 1.00 90.25 179 LEU A O 1
ATOM 1425 N N . LEU A 1 180 ? 0.047 3.903 -23.056 1.00 91.12 180 LEU A N 1
ATOM 1426 C CA . LEU A 1 180 ? -1.171 3.095 -23.141 1.00 91.12 180 LEU A CA 1
ATOM 1427 C C . LEU A 1 180 ? -2.349 3.833 -23.800 1.00 91.12 180 LEU A C 1
ATOM 1429 O O . LEU A 1 180 ? -3.379 3.215 -24.054 1.00 91.12 180 LEU A O 1
ATOM 1433 N N . GLY A 1 181 ? -2.229 5.141 -24.053 1.00 89.06 181 GLY A N 1
ATOM 1434 C CA . GLY A 1 181 ? -3.327 5.955 -24.581 1.00 89.06 181 GLY A CA 1
ATOM 1435 C C . GLY A 1 181 ? -4.525 6.052 -23.630 1.00 89.06 181 GLY A C 1
ATOM 1436 O O . GLY A 1 181 ? -5.645 6.277 -24.083 1.00 89.06 181 GLY A O 1
ATOM 1437 N N . ALA A 1 182 ? -4.302 5.870 -22.325 1.00 83.69 182 ALA A N 1
ATOM 1438 C CA . ALA A 1 182 ? -5.340 5.858 -21.299 1.00 83.69 182 ALA A CA 1
ATOM 1439 C C . ALA A 1 182 ? -5.099 6.975 -20.271 1.00 83.69 182 ALA A C 1
ATOM 1441 O O . ALA A 1 182 ? -3.944 7.267 -19.947 1.00 83.69 182 ALA A O 1
ATOM 1442 N N . PRO A 1 183 ? -6.157 7.611 -19.736 1.00 85.19 183 PRO A N 1
ATOM 1443 C CA . PRO A 1 183 ? -5.990 8.577 -18.662 1.00 85.19 183 PRO A CA 1
ATOM 1444 C C . PRO A 1 183 ? -5.505 7.873 -17.385 1.00 85.19 183 PRO A C 1
ATOM 1446 O O . PRO A 1 183 ? -5.912 6.736 -17.128 1.00 85.19 183 PRO A O 1
ATOM 1449 N N . PRO A 1 184 ? -4.678 8.535 -16.558 1.00 84.06 184 PRO A N 1
ATOM 1450 C CA . PRO A 1 184 ? -4.282 7.986 -15.274 1.00 84.06 184 PRO A CA 1
ATOM 1451 C C . PRO A 1 184 ? -5.505 7.742 -14.394 1.00 84.06 184 PRO A C 1
ATOM 1453 O O . PRO A 1 184 ? -6.328 8.637 -14.189 1.00 84.06 184 PRO A O 1
ATOM 1456 N N . VAL A 1 185 ? -5.603 6.535 -13.835 1.00 78.81 185 VAL A N 1
ATOM 1457 C CA . VAL A 1 185 ? -6.543 6.267 -12.745 1.00 78.81 185 VAL A CA 1
ATOM 1458 C C . VAL A 1 185 ? -5.986 6.973 -11.508 1.00 78.81 185 VAL A C 1
ATOM 1460 O O . VAL A 1 185 ? -4.888 6.620 -11.067 1.00 78.81 185 VAL A O 1
ATOM 1463 N N . PRO A 1 186 ? -6.673 7.993 -10.958 1.00 66.25 186 PRO A N 1
ATOM 1464 C CA . PRO A 1 186 ? -6.148 8.735 -9.826 1.00 66.25 186 PRO A CA 1
ATOM 1465 C C . PRO A 1 186 ? -5.940 7.771 -8.666 1.00 66.25 186 PRO A C 1
ATOM 1467 O O . PRO A 1 186 ? -6.880 7.101 -8.230 1.00 66.25 186 PRO A O 1
ATOM 1470 N N . LEU A 1 187 ? -4.707 7.715 -8.161 1.00 65.75 187 LEU A N 1
ATOM 1471 C CA . LEU A 1 187 ? -4.423 6.969 -6.950 1.00 65.75 187 LEU A CA 1
ATOM 1472 C C . LEU A 1 187 ? -5.073 7.708 -5.780 1.00 65.75 187 LEU A C 1
ATOM 1474 O O . LEU A 1 187 ? -4.462 8.598 -5.197 1.00 65.75 187 LEU A O 1
ATOM 1478 N N . ARG A 1 188 ? -6.326 7.373 -5.456 1.00 67.69 188 ARG A N 1
ATOM 1479 C CA . ARG A 1 188 ? -6.975 7.864 -4.233 1.00 67.69 188 ARG A CA 1
ATOM 1480 C C . ARG A 1 188 ? -6.204 7.299 -3.040 1.00 67.69 188 ARG A C 1
ATOM 1482 O O . ARG A 1 188 ? -5.891 6.103 -3.049 1.00 67.69 188 ARG A O 1
ATOM 1489 N N . GLY A 1 189 ? -5.829 8.147 -2.084 1.00 66.50 189 GLY A N 1
ATOM 1490 C CA . GLY A 1 189 ? -4.851 7.796 -1.057 1.00 66.50 189 GLY A CA 1
ATOM 1491 C C . GLY A 1 189 ? -3.751 8.853 -0.856 1.00 66.50 189 GLY A C 1
ATOM 1492 O O . GLY A 1 189 ? -3.034 9.200 -1.793 1.00 66.50 189 GLY A O 1
ATOM 1493 N N . ARG A 1 190 ? -3.527 9.282 0.383 1.00 77.19 190 ARG A N 1
ATOM 1494 C CA . ARG A 1 190 ? -2.366 9.970 0.924 1.00 77.19 190 ARG A CA 1
ATOM 1495 C C . ARG A 1 190 ? -1.349 8.895 1.274 1.00 77.19 190 ARG A C 1
ATOM 1497 O O . ARG A 1 190 ? -1.606 7.695 1.254 1.00 77.19 190 ARG A O 1
ATOM 1504 N N . GLY A 1 191 ? -0.134 9.330 1.569 1.00 84.62 191 GLY A N 1
ATOM 1505 C CA . GLY A 1 191 ? 0.948 8.411 1.897 1.00 84.62 191 GLY A CA 1
ATOM 1506 C C . GLY A 1 191 ? 1.531 7.705 0.673 1.00 84.62 191 GLY A C 1
ATOM 1507 O O . GLY A 1 191 ? 1.313 8.085 -0.478 1.00 84.62 191 GLY A O 1
ATOM 1508 N N . LYS A 1 192 ? 2.378 6.710 0.941 1.00 90.88 192 LYS A N 1
ATOM 1509 C CA . LYS A 1 192 ? 3.157 5.982 -0.074 1.00 90.88 192 LYS A CA 1
ATOM 1510 C C . LYS A 1 192 ? 2.340 4.849 -0.700 1.00 90.88 192 LYS A C 1
ATOM 1512 O O . LYS A 1 192 ? 1.348 4.411 -0.126 1.00 90.88 192 LYS A O 1
ATOM 1517 N N . LEU A 1 193 ? 2.822 4.311 -1.824 1.00 93.00 193 LEU A N 1
ATOM 1518 C CA . LEU A 1 193 ? 2.178 3.241 -2.597 1.00 93.00 193 LEU A CA 1
ATOM 1519 C C . LEU A 1 193 ? 1.609 2.094 -1.743 1.00 93.00 193 LEU A C 1
ATOM 1521 O O . LEU A 1 193 ? 0.473 1.687 -1.960 1.00 93.00 193 LEU A O 1
ATOM 1525 N N . VAL A 1 194 ? 2.360 1.606 -0.750 1.00 94.44 194 VAL A N 1
ATOM 1526 C CA . VAL A 1 194 ? 1.914 0.518 0.142 1.00 94.44 194 VAL A CA 1
ATOM 1527 C C . VAL A 1 194 ? 0.648 0.893 0.919 1.00 94.44 194 VAL A C 1
ATOM 1529 O O . VAL A 1 194 ? -0.300 0.116 0.949 1.00 94.44 194 VAL A O 1
ATOM 1532 N N . HIS A 1 195 ? 0.620 2.086 1.516 1.00 94.19 195 HIS A N 1
ATOM 1533 C CA . HIS A 1 195 ? -0.518 2.568 2.304 1.00 94.19 195 HIS A CA 1
ATOM 1534 C C . HIS A 1 195 ? -1.754 2.759 1.415 1.00 94.19 195 HIS A C 1
ATOM 1536 O O . HIS A 1 195 ? -2.786 2.143 1.674 1.00 94.19 195 HIS A O 1
ATOM 1542 N N . ARG A 1 196 ? -1.601 3.459 0.281 1.00 92.56 196 ARG A N 1
ATOM 1543 C CA . ARG A 1 196 ? -2.683 3.663 -0.702 1.00 92.56 196 ARG A CA 1
ATOM 1544 C C . ARG A 1 196 ? -3.248 2.351 -1.246 1.00 92.56 196 ARG A C 1
ATOM 1546 O O . ARG A 1 196 ? -4.452 2.229 -1.460 1.00 92.56 196 ARG A O 1
ATOM 1553 N N . THR A 1 197 ? -2.379 1.368 -1.476 1.00 94.25 197 THR A N 1
ATOM 1554 C CA . THR A 1 197 ? -2.776 0.037 -1.950 1.00 94.25 197 THR A CA 1
ATOM 1555 C C . THR A 1 197 ? -3.634 -0.675 -0.914 1.00 94.25 197 THR A C 1
ATOM 1557 O O . THR A 1 197 ? -4.716 -1.147 -1.242 1.00 94.25 197 THR A O 1
ATOM 1560 N N . PHE A 1 198 ? -3.196 -0.701 0.346 1.00 95.44 198 PHE A N 1
ATOM 1561 C CA . PHE A 1 198 ? -3.959 -1.332 1.421 1.00 95.44 198 PHE A CA 1
ATOM 1562 C C . PHE A 1 198 ? -5.303 -0.638 1.661 1.00 95.44 198 PHE A C 1
ATOM 1564 O O . PHE A 1 198 ? -6.305 -1.323 1.849 1.00 95.44 198 PHE A O 1
ATOM 1571 N N . ALA A 1 199 ? -5.352 0.695 1.575 1.00 95.06 199 ALA A N 1
ATOM 1572 C CA . ALA A 1 199 ? -6.597 1.455 1.698 1.00 95.06 199 ALA A CA 1
ATOM 1573 C C . ALA A 1 199 ? -7.594 1.072 0.597 1.00 95.06 199 ALA A C 1
ATOM 1575 O O . ALA A 1 199 ? -8.769 0.808 0.859 1.00 95.06 199 ALA A O 1
ATOM 1576 N N . ASN A 1 200 ? -7.107 0.927 -0.637 1.00 94.25 200 ASN A N 1
ATOM 1577 C CA . ASN A 1 200 ? -7.940 0.485 -1.748 1.00 94.25 200 ASN A CA 1
ATOM 1578 C C . ASN A 1 200 ? -8.361 -0.981 -1.640 1.00 94.25 200 ASN A C 1
ATOM 1580 O O . ASN A 1 200 ? -9.481 -1.298 -2.027 1.00 94.25 200 ASN A O 1
ATOM 1584 N N . TRP A 1 201 ? -7.539 -1.869 -1.077 1.00 95.69 201 TRP A N 1
ATOM 1585 C CA . TRP A 1 201 ? -7.968 -3.248 -0.820 1.00 95.69 201 TRP A CA 1
ATOM 1586 C C . TRP A 1 201 ? -9.123 -3.304 0.174 1.00 95.69 201 TRP A C 1
ATOM 1588 O O . TRP A 1 201 ? -10.088 -4.026 -0.058 1.00 95.69 201 TRP A O 1
ATOM 1598 N N . LEU A 1 202 ? -9.065 -2.506 1.242 1.00 96.88 202 LEU A N 1
ATOM 1599 C CA . LEU A 1 202 ? -10.172 -2.388 2.191 1.00 96.88 202 LEU A CA 1
ATOM 1600 C C . LEU A 1 202 ? -11.433 -1.870 1.501 1.00 96.88 202 LEU A C 1
ATOM 1602 O O . LEU A 1 202 ? -12.495 -2.466 1.664 1.00 96.88 202 LEU A O 1
ATOM 1606 N N . ARG A 1 203 ? -11.326 -0.820 0.677 1.00 95.31 203 ARG A N 1
ATOM 1607 C CA . ARG A 1 203 ? -12.456 -0.332 -0.131 1.00 95.31 203 ARG A CA 1
ATOM 1608 C C . ARG A 1 203 ? -13.047 -1.445 -1.004 1.00 95.31 203 ARG A C 1
ATOM 1610 O O . ARG A 1 203 ? -14.246 -1.679 -0.945 1.00 95.31 203 ARG A O 1
ATOM 1617 N N . MET A 1 204 ? -12.212 -2.162 -1.758 1.00 95.31 204 MET A N 1
ATOM 1618 C CA . MET A 1 204 ? -12.645 -3.250 -2.644 1.00 95.31 204 MET A CA 1
ATOM 1619 C C . MET A 1 204 ? -13.310 -4.405 -1.882 1.00 95.31 204 MET A C 1
ATOM 1621 O O . MET A 1 204 ? -14.268 -4.994 -2.378 1.00 95.31 204 MET A O 1
ATOM 1625 N N . VAL A 1 205 ? -12.826 -4.740 -0.681 1.00 97.62 205 VAL A N 1
ATOM 1626 C CA . VAL A 1 205 ? -13.473 -5.746 0.175 1.00 97.62 205 VAL A CA 1
ATOM 1627 C C . VAL A 1 205 ? -14.852 -5.270 0.625 1.00 97.62 205 VAL A C 1
ATOM 1629 O O . VAL A 1 205 ? -15.807 -6.038 0.554 1.00 97.62 205 VAL A O 1
ATOM 1632 N N . GLY A 1 206 ? -14.981 -4.011 1.047 1.00 96.81 206 GLY A N 1
ATOM 1633 C CA . GLY A 1 206 ? -16.279 -3.443 1.413 1.00 96.81 206 GLY A CA 1
ATOM 1634 C C . GLY A 1 206 ? -17.273 -3.474 0.248 1.00 96.81 206 GLY A C 1
ATOM 1635 O O . GLY A 1 206 ? -18.399 -3.939 0.419 1.00 96.81 206 GLY A O 1
ATOM 1636 N N . GLU A 1 207 ? -16.828 -3.112 -0.959 1.00 95.62 207 GLU A N 1
ATOM 1637 C CA . GLU A 1 207 ? -17.627 -3.203 -2.192 1.00 95.62 207 GLU A CA 1
ATOM 1638 C C . GLU A 1 207 ? -18.047 -4.645 -2.490 1.00 95.62 207 GLU A C 1
ATOM 1640 O O . GLU A 1 207 ? -19.215 -4.908 -2.771 1.00 95.62 207 GLU A O 1
ATOM 1645 N N . LYS A 1 208 ? -17.121 -5.604 -2.360 1.00 96.62 208 LYS A N 1
ATOM 1646 C CA . LYS A 1 208 ? -17.404 -7.037 -2.531 1.00 96.62 208 LYS A CA 1
ATOM 1647 C C . LYS A 1 208 ? -18.446 -7.548 -1.531 1.00 96.62 208 LYS A C 1
ATOM 1649 O O . LYS A 1 208 ? -19.221 -8.442 -1.864 1.00 96.62 208 LYS A O 1
ATOM 1654 N N . ARG A 1 209 ? -18.473 -6.988 -0.321 1.00 96.88 209 ARG A N 1
ATOM 1655 C CA . ARG A 1 209 ? -19.462 -7.291 0.725 1.00 96.88 209 ARG A CA 1
ATOM 1656 C C . ARG A 1 209 ? -20.780 -6.522 0.563 1.00 96.88 209 ARG A C 1
ATOM 1658 O O . ARG A 1 209 ? -21.708 -6.779 1.324 1.00 96.88 209 ARG A O 1
ATOM 1665 N N . GLY A 1 210 ? -20.884 -5.626 -0.422 1.00 97.19 210 GLY A N 1
ATOM 1666 C CA . GLY A 1 210 ? -22.090 -4.848 -0.711 1.00 97.19 210 GLY A CA 1
ATOM 1667 C C . GLY A 1 210 ? -22.250 -3.574 0.124 1.00 97.19 210 GLY A C 1
ATOM 1668 O O . GLY A 1 210 ? -23.369 -3.083 0.249 1.00 97.19 210 GLY A O 1
ATOM 1669 N N . TYR A 1 211 ? -21.170 -3.045 0.707 1.00 96.94 211 TYR A N 1
ATOM 1670 C CA . TYR A 1 211 ? -21.189 -1.802 1.486 1.00 96.94 211 TYR A CA 1
ATOM 1671 C C . TYR A 1 211 ? -20.809 -0.586 0.642 1.00 96.94 211 TYR A C 1
ATOM 1673 O O . TYR A 1 211 ? -19.909 -0.670 -0.202 1.00 96.94 211 TYR A O 1
ATOM 1681 N N . ASP A 1 212 ? -21.395 0.577 0.951 1.00 95.88 212 ASP A N 1
ATOM 1682 C CA . ASP A 1 212 ? -20.866 1.847 0.449 1.00 95.88 212 ASP A CA 1
ATOM 1683 C C . ASP A 1 212 ? -19.478 2.054 1.068 1.00 95.88 212 ASP A C 1
ATOM 1685 O O . ASP A 1 212 ? -19.333 2.161 2.290 1.00 95.88 212 ASP A O 1
ATOM 1689 N N . SER A 1 213 ? -18.449 2.055 0.225 1.00 94.81 213 SER A N 1
ATOM 1690 C CA . SER A 1 213 ? -17.060 1.959 0.666 1.00 94.81 213 SER A CA 1
ATOM 1691 C C . SER A 1 213 ? -16.228 3.108 0.129 1.00 94.81 213 SER A C 1
ATOM 1693 O O . SER A 1 213 ? -16.283 3.458 -1.050 1.00 94.81 213 SER A O 1
ATOM 1695 N N . PHE A 1 214 ? -15.408 3.670 1.005 1.00 92.62 214 PHE A N 1
ATOM 1696 C CA . PHE A 1 214 ? -14.694 4.913 0.775 1.00 92.62 214 PHE A CA 1
ATOM 1697 C C . PHE A 1 214 ? -13.212 4.739 1.099 1.00 92.62 214 PHE A C 1
ATOM 1699 O O . PHE A 1 214 ? -12.831 3.923 1.939 1.00 92.62 214 PHE A O 1
ATOM 1706 N N . CYS A 1 215 ? -12.371 5.508 0.416 1.00 90.88 215 CYS A N 1
ATOM 1707 C CA . CYS A 1 215 ? -10.937 5.590 0.659 1.00 90.88 215 CYS A CA 1
ATOM 1708 C C . CYS A 1 215 ? -10.618 7.063 0.889 1.00 90.88 215 CYS A C 1
ATOM 1710 O O . CYS A 1 215 ? -10.927 7.875 0.015 1.00 90.88 215 CYS A O 1
ATOM 1712 N N . GLU A 1 216 ? -10.007 7.376 2.030 1.00 84.69 216 GLU A N 1
ATOM 1713 C CA . GLU A 1 216 ? -9.657 8.744 2.436 1.00 84.69 216 GLU A CA 1
ATOM 1714 C C . GLU A 1 216 ? -10.803 9.741 2.484 1.00 84.69 216 GLU A C 1
ATOM 1716 O O . GLU A 1 216 ? -10.680 10.882 2.033 1.00 84.69 216 GLU A O 1
ATOM 1721 N N . ASP A 1 217 ? -11.926 9.304 3.031 1.00 84.00 217 ASP A N 1
ATOM 1722 C CA . ASP A 1 217 ? -13.097 10.152 3.134 1.00 84.00 217 ASP A CA 1
ATOM 1723 C C . ASP A 1 217 ? -13.312 10.612 4.572 1.00 84.00 217 ASP A C 1
ATOM 1725 O O . ASP A 1 217 ? -12.976 9.915 5.539 1.00 84.00 217 ASP A O 1
ATOM 1729 N N . VAL A 1 218 ? -13.864 11.813 4.703 1.00 85.62 218 VAL A N 1
ATOM 1730 C CA . VAL A 1 218 ? -14.258 12.353 5.999 1.00 85.62 218 VAL A CA 1
ATOM 1731 C C . VAL A 1 218 ? -15.580 11.712 6.371 1.00 85.62 218 VAL A C 1
ATOM 1733 O O . VAL A 1 218 ? -16.611 11.962 5.747 1.00 85.62 218 VAL A O 1
ATOM 1736 N N . VAL A 1 219 ? -15.559 10.887 7.415 1.00 85.81 219 VAL A N 1
ATOM 1737 C CA . VAL A 1 219 ? -16.784 10.255 7.903 1.00 85.81 219 VAL A CA 1
ATOM 1738 C C . VAL A 1 219 ? -17.726 11.343 8.435 1.00 85.81 219 VAL A C 1
ATOM 1740 O O . VAL A 1 219 ? -17.317 12.137 9.285 1.00 85.81 219 VAL A O 1
ATOM 1743 N N . PRO A 1 220 ? -18.987 11.411 7.968 1.00 86.19 220 PRO A N 1
ATOM 1744 C CA . PRO A 1 220 ? -19.927 12.429 8.423 1.00 86.19 220 PRO A CA 1
ATOM 1745 C C . PRO A 1 220 ? -20.084 12.421 9.945 1.00 86.19 220 PRO A C 1
ATOM 1747 O O . PRO A 1 220 ? -20.220 11.364 10.551 1.00 86.19 220 PRO A O 1
ATOM 1750 N N . GLY A 1 221 ? -20.099 13.600 10.566 1.00 82.06 221 GLY A N 1
ATOM 1751 C CA . GLY A 1 221 ? -20.279 13.726 12.016 1.00 82.06 221 GLY A CA 1
ATOM 1752 C C . GLY A 1 221 ? -19.024 13.461 12.856 1.00 82.06 221 GLY A C 1
ATOM 1753 O O . GLY A 1 221 ? -19.106 13.543 14.078 1.00 82.06 221 GLY A O 1
ATOM 1754 N N . THR A 1 222 ? -17.867 13.194 12.242 1.00 84.00 222 THR A N 1
ATOM 1755 C CA . THR A 1 222 ? -16.568 13.293 12.930 1.00 84.00 222 THR A CA 1
ATOM 1756 C C . THR A 1 222 ? -16.040 14.731 12.873 1.00 84.00 222 THR A C 1
ATOM 1758 O O . THR A 1 222 ? -16.583 15.592 12.177 1.00 84.00 222 THR A O 1
ATOM 1761 N N . ASN A 1 223 ? -14.955 15.021 13.592 1.00 81.44 223 ASN A N 1
ATOM 1762 C CA . ASN A 1 223 ? -14.323 16.347 13.646 1.00 81.44 223 ASN A CA 1
ATOM 1763 C C . ASN A 1 223 ? -13.533 16.733 12.367 1.00 81.44 223 ASN A C 1
ATOM 1765 O O . ASN A 1 223 ? -12.567 17.491 12.443 1.00 81.44 223 ASN A O 1
ATOM 1769 N N . GLY A 1 224 ? -13.930 16.225 11.196 1.00 79.94 224 GLY A N 1
ATOM 1770 C CA . GLY A 1 224 ? -13.240 16.464 9.925 1.00 79.94 224 GLY A CA 1
ATOM 1771 C C . GLY A 1 224 ? -12.082 15.503 9.645 1.00 79.94 224 GLY A C 1
ATOM 1772 O O . GLY A 1 224 ? -11.301 15.743 8.725 1.00 79.94 224 GLY A O 1
ATOM 1773 N N . HIS A 1 225 ? -11.951 14.427 10.425 1.00 81.06 225 HIS A N 1
ATOM 1774 C CA . HIS A 1 225 ? -10.902 13.432 10.229 1.00 81.06 225 HIS A CA 1
ATOM 1775 C C . HIS A 1 225 ? -11.219 12.498 9.064 1.00 81.06 225 HIS A C 1
ATOM 1777 O O . HIS A 1 225 ? -12.286 11.881 9.010 1.00 81.06 225 HIS A O 1
ATOM 1783 N N . ALA A 1 226 ? -10.268 12.402 8.137 1.00 86.69 226 ALA A N 1
ATOM 1784 C CA . ALA A 1 226 ? -10.337 11.493 7.004 1.00 86.69 226 ALA A CA 1
ATOM 1785 C C . ALA A 1 226 ? -9.745 10.138 7.396 1.00 86.69 226 ALA A C 1
ATOM 1787 O O . ALA A 1 226 ? -8.537 10.049 7.643 1.00 86.69 226 ALA A O 1
ATOM 1788 N N . ALA A 1 227 ? -10.595 9.112 7.419 1.00 90.44 227 ALA A N 1
ATOM 1789 C CA . ALA A 1 227 ? -10.182 7.733 7.654 1.00 90.44 227 ALA A CA 1
ATOM 1790 C C . ALA A 1 227 ? -9.485 7.176 6.408 1.00 90.44 227 ALA A C 1
ATOM 1792 O O . ALA A 1 227 ? -9.892 7.484 5.286 1.00 90.44 227 ALA A O 1
ATOM 1793 N N . ASP A 1 228 ? -8.475 6.320 6.578 1.00 93.12 228 ASP A N 1
ATOM 1794 C CA . ASP A 1 228 ? -7.756 5.741 5.434 1.00 93.12 228 ASP A CA 1
ATOM 1795 C C . ASP A 1 228 ? -8.697 4.935 4.526 1.00 93.12 228 ASP A C 1
ATOM 1797 O O . ASP A 1 228 ? -8.664 5.069 3.300 1.00 93.12 228 ASP A O 1
ATOM 1801 N N . ALA A 1 229 ? -9.594 4.153 5.130 1.00 94.75 229 ALA A N 1
ATOM 1802 C CA . ALA A 1 229 ? -10.757 3.580 4.464 1.00 94.75 229 ALA A CA 1
ATOM 1803 C C . ALA A 1 229 ? -11.963 3.553 5.410 1.00 94.75 229 ALA A C 1
ATOM 1805 O O . ALA A 1 229 ? -11.811 3.536 6.632 1.00 94.75 229 ALA A O 1
ATOM 1806 N N . ALA A 1 230 ? -13.170 3.525 4.855 1.00 95.62 230 ALA A N 1
ATOM 1807 C CA . ALA A 1 230 ? -14.394 3.435 5.642 1.00 95.62 230 ALA A CA 1
ATOM 1808 C C . ALA A 1 230 ? -15.478 2.665 4.892 1.00 95.62 230 ALA A C 1
ATOM 1810 O O . ALA A 1 230 ? -15.595 2.777 3.672 1.00 95.62 230 ALA A O 1
ATOM 1811 N N . TRP A 1 231 ? -16.285 1.907 5.627 1.00 97.00 231 TRP A N 1
ATOM 1812 C CA . TRP A 1 231 ? -17.477 1.236 5.122 1.00 97.00 231 TRP A CA 1
ATOM 1813 C C . TRP A 1 231 ? -18.694 1.770 5.859 1.00 97.00 231 TRP A C 1
ATOM 1815 O O . TRP A 1 231 ? -18.717 1.805 7.092 1.00 97.00 231 TRP A O 1
ATOM 1825 N N . LYS A 1 232 ? -19.723 2.149 5.111 1.00 96.31 232 LYS A N 1
ATOM 1826 C CA . LYS A 1 232 ? -21.035 2.443 5.670 1.00 96.31 232 LYS A CA 1
ATOM 1827 C C . LYS A 1 232 ? -21.858 1.160 5.660 1.00 96.31 232 LYS A C 1
ATOM 1829 O O . LYS A 1 232 ? -22.184 0.618 4.605 1.00 96.31 232 LYS A O 1
ATOM 1834 N N . THR A 1 233 ? -22.162 0.673 6.851 1.00 94.50 233 THR A N 1
ATOM 1835 C CA . THR A 1 233 ? -22.991 -0.508 7.087 1.00 94.50 233 THR A CA 1
ATOM 1836 C C . THR A 1 233 ? -24.385 -0.075 7.545 1.00 94.50 233 THR A C 1
ATOM 1838 O O . THR A 1 233 ? -24.662 1.113 7.729 1.00 94.50 233 THR A O 1
ATOM 1841 N N . ASN A 1 234 ? -25.288 -1.037 7.742 1.00 91.00 234 ASN A N 1
ATOM 1842 C CA . ASN A 1 234 ? -26.629 -0.746 8.257 1.00 91.00 234 ASN A CA 1
ATOM 1843 C C . ASN A 1 234 ? -26.601 -0.198 9.695 1.00 91.00 234 ASN A C 1
ATOM 1845 O O . ASN A 1 234 ? -27.468 0.590 10.066 1.00 91.00 234 ASN A O 1
ATOM 1849 N N . ASP A 1 235 ? -25.595 -0.582 10.484 1.00 90.75 235 ASP A N 1
ATOM 1850 C CA . ASP A 1 235 ? -25.500 -0.248 11.909 1.00 90.75 235 ASP A CA 1
ATOM 1851 C C . ASP A 1 235 ? -24.710 1.048 12.175 1.00 90.75 235 ASP A C 1
ATOM 1853 O O . ASP A 1 235 ? -24.714 1.583 13.292 1.00 90.75 235 ASP A O 1
ATOM 1857 N N . GLY A 1 236 ? -24.054 1.587 11.145 1.00 93.88 236 GLY A N 1
ATOM 1858 C CA . GLY A 1 236 ? -23.291 2.829 11.192 1.00 93.88 236 GLY A CA 1
ATOM 1859 C C . GLY A 1 236 ? -22.054 2.760 10.306 1.00 93.88 236 GLY A C 1
ATOM 1860 O O . GLY A 1 236 ? -22.099 2.232 9.198 1.00 93.88 236 GLY A O 1
ATOM 1861 N N . TRP A 1 237 ? -20.946 3.324 10.777 1.00 95.94 237 TRP A N 1
ATOM 1862 C CA . TRP A 1 237 ? -19.686 3.326 10.034 1.00 95.94 237 TRP A CA 1
ATOM 1863 C C . TRP A 1 237 ? -18.648 2.414 10.685 1.00 95.94 237 TRP A C 1
ATOM 1865 O O . TRP A 1 237 ? -18.436 2.476 11.898 1.00 95.94 237 TRP A O 1
ATOM 1875 N N . SER A 1 238 ? -17.975 1.615 9.860 1.00 96.62 238 SER A N 1
ATOM 1876 C CA . SER A 1 238 ? -16.752 0.893 10.211 1.00 96.62 238 SER A CA 1
ATOM 1877 C C . SER A 1 238 ? -15.576 1.608 9.555 1.00 96.62 238 SER A C 1
ATOM 1879 O O . SER A 1 238 ? -15.510 1.698 8.328 1.00 96.62 238 SER A O 1
ATOM 1881 N N . VAL A 1 239 ? -14.660 2.144 10.356 1.00 96.19 239 VAL A N 1
ATOM 1882 C CA . VAL A 1 239 ? -13.494 2.893 9.865 1.00 96.19 239 VAL A CA 1
ATOM 1883 C C . VAL A 1 239 ? -12.227 2.066 9.981 1.00 96.19 239 VAL A C 1
ATOM 1885 O O . VAL A 1 239 ? -12.108 1.210 10.857 1.00 96.19 239 VAL A O 1
ATOM 1888 N N . PHE A 1 240 ? -11.268 2.324 9.101 1.00 96.44 240 PHE A N 1
ATOM 1889 C CA . PHE A 1 240 ? -10.004 1.611 9.055 1.00 96.44 240 PHE A CA 1
ATOM 1890 C C . PHE A 1 240 ? -8.838 2.590 9.052 1.00 96.44 240 PHE A C 1
ATOM 1892 O O . PHE A 1 240 ? -8.804 3.521 8.250 1.00 96.44 240 PHE A O 1
ATOM 1899 N N . GLU A 1 241 ? -7.863 2.324 9.915 1.00 95.38 241 GLU A N 1
ATOM 1900 C CA . GLU A 1 241 ? -6.620 3.088 10.038 1.00 95.38 241 GLU A CA 1
ATOM 1901 C C . GLU A 1 241 ? -5.445 2.165 9.694 1.00 95.38 241 GLU A C 1
ATOM 1903 O O . GLU A 1 241 ? -5.265 1.111 10.314 1.00 95.38 241 GLU A O 1
ATOM 1908 N N . ILE A 1 242 ? -4.656 2.520 8.680 1.00 95.06 242 ILE A N 1
ATOM 1909 C CA . ILE A 1 242 ? -3.595 1.673 8.134 1.00 95.06 242 ILE A CA 1
ATOM 1910 C C . ILE A 1 242 ? -2.232 2.120 8.650 1.00 95.06 242 ILE A C 1
ATOM 1912 O O . ILE A 1 242 ? -1.714 3.189 8.332 1.00 95.06 242 ILE A O 1
ATOM 1916 N N . VAL A 1 243 ? -1.563 1.208 9.345 1.00 94.19 243 VAL A N 1
ATOM 1917 C CA . VAL A 1 243 ? -0.238 1.426 9.919 1.00 94.19 243 VAL A CA 1
ATOM 1918 C C . VAL A 1 243 ? 0.809 0.627 9.144 1.00 94.19 243 VAL A C 1
ATOM 1920 O O . VAL A 1 243 ? 0.911 -0.593 9.284 1.00 94.19 243 VAL A O 1
ATOM 1923 N N . VAL A 1 244 ? 1.619 1.316 8.329 1.00 88.75 244 VAL A N 1
ATOM 1924 C CA . VAL A 1 244 ? 2.706 0.689 7.542 1.00 88.75 244 VAL A CA 1
ATOM 1925 C C . VAL A 1 244 ? 4.084 0.887 8.176 1.00 88.75 244 VAL A C 1
ATOM 1927 O O . VAL A 1 244 ? 4.851 -0.069 8.257 1.00 88.75 244 VAL A O 1
ATOM 1930 N N . THR A 1 245 ? 4.419 2.107 8.611 1.00 81.69 245 THR A N 1
ATOM 1931 C CA . THR A 1 245 ? 5.762 2.429 9.142 1.00 81.69 245 THR A CA 1
ATOM 1932 C C . THR A 1 245 ? 5.772 3.290 10.399 1.00 81.69 245 THR A C 1
ATOM 1934 O O . THR A 1 245 ? 6.706 3.162 11.181 1.00 81.69 245 THR A O 1
ATOM 1937 N N . SER A 1 246 ? 4.788 4.173 10.593 1.00 76.25 246 SER A N 1
ATOM 1938 C CA . SER A 1 246 ? 4.705 5.042 11.774 1.00 76.25 246 SER A CA 1
ATOM 1939 C C . SER A 1 246 ? 3.475 4.686 12.592 1.00 76.25 246 SER A C 1
ATOM 1941 O O . SER A 1 246 ? 2.407 4.500 12.019 1.00 76.25 246 SER A O 1
ATOM 1943 N N . HIS A 1 247 ? 3.642 4.576 13.909 1.00 80.94 247 HIS A N 1
ATOM 1944 C CA . HIS A 1 247 ? 2.545 4.394 14.867 1.00 80.94 247 HIS A CA 1
ATOM 1945 C C . HIS A 1 247 ? 2.058 5.739 15.423 1.00 80.94 247 HIS A C 1
ATOM 1947 O O . HIS A 1 247 ? 1.116 5.796 16.211 1.00 80.94 247 HIS A O 1
ATOM 1953 N N . GLU A 1 248 ? 2.722 6.828 15.031 1.00 74.06 248 GLU A N 1
ATOM 1954 C CA . GLU A 1 248 ? 2.415 8.161 15.515 1.00 74.06 248 GLU A CA 1
ATOM 1955 C C . GLU A 1 248 ? 0.977 8.516 15.131 1.00 74.06 248 GLU A C 1
ATOM 1957 O O . GLU A 1 248 ? 0.548 8.313 13.996 1.00 74.06 248 GLU A O 1
ATOM 1962 N N . ASN A 1 249 ? 0.243 9.066 16.097 1.00 84.25 249 ASN A N 1
ATOM 1963 C CA . ASN A 1 249 ? -1.125 9.566 15.955 1.00 84.25 249 ASN A CA 1
ATOM 1964 C C . ASN A 1 249 ? -2.242 8.517 15.862 1.00 84.25 249 ASN A C 1
ATOM 1966 O O . ASN A 1 249 ? -3.398 8.924 15.794 1.00 84.25 249 ASN A O 1
ATOM 1970 N N . VAL A 1 250 ? -1.958 7.210 15.970 1.00 90.38 250 VAL A N 1
ATOM 1971 C CA . VAL A 1 250 ? -3.016 6.174 15.970 1.00 90.38 250 VAL A CA 1
ATOM 1972 C C . VAL A 1 250 ? -4.071 6.458 17.044 1.00 90.38 250 VAL A C 1
ATOM 1974 O O . VAL A 1 250 ? -5.260 6.466 16.747 1.00 90.38 250 VAL A O 1
ATOM 1977 N N . ASN A 1 251 ? -3.653 6.781 18.271 1.00 93.06 251 ASN A N 1
ATOM 1978 C CA . ASN A 1 251 ? -4.594 7.109 19.347 1.00 93.06 251 ASN A CA 1
ATOM 1979 C C . ASN A 1 251 ? -5.417 8.369 19.036 1.00 93.06 251 ASN A C 1
ATOM 1981 O O . ASN A 1 251 ? -6.627 8.355 19.212 1.00 93.06 251 ASN A O 1
ATOM 1985 N N . SER A 1 252 ? -4.781 9.418 18.507 1.00 91.38 252 SER A N 1
ATOM 1986 C CA . SER A 1 252 ? -5.459 10.668 18.128 1.00 91.38 252 SER A CA 1
ATOM 1987 C C . SER A 1 252 ? -6.526 10.435 17.050 1.00 91.38 252 SER A C 1
ATOM 1989 O O . SER A 1 252 ? -7.632 10.968 17.135 1.00 91.38 252 SER A O 1
ATOM 1991 N N . HIS A 1 253 ? -6.235 9.577 16.067 1.00 91.06 253 HIS A N 1
ATOM 1992 C CA . HIS A 1 253 ? -7.201 9.198 15.035 1.00 91.06 253 HIS A CA 1
ATOM 1993 C C . HIS A 1 253 ? -8.396 8.450 15.645 1.00 91.06 253 HIS A C 1
ATOM 1995 O O . HIS A 1 253 ? -9.545 8.784 15.363 1.00 91.06 253 HIS A O 1
ATOM 2001 N N . LEU A 1 254 ? -8.144 7.483 16.535 1.00 94.56 254 LEU A N 1
ATOM 2002 C CA . LEU A 1 254 ? -9.205 6.735 17.221 1.00 94.56 254 LEU A CA 1
ATOM 2003 C C . LEU A 1 254 ? -10.077 7.638 18.098 1.00 94.56 254 LEU A C 1
ATOM 2005 O O . LEU A 1 254 ? -11.298 7.506 18.088 1.00 94.56 254 LEU A O 1
ATOM 2009 N N . GLU A 1 255 ? -9.470 8.570 18.833 1.00 93.69 255 GLU A N 1
ATOM 2010 C CA . GLU A 1 255 ? -10.194 9.550 19.645 1.00 93.69 255 GLU A CA 1
ATOM 2011 C C . GLU A 1 255 ? -11.099 10.418 18.768 1.00 93.69 255 GLU A C 1
ATOM 2013 O O . GLU A 1 255 ? -12.282 10.591 19.059 1.00 93.69 255 GLU A O 1
ATOM 2018 N N . SER A 1 256 ? -10.565 10.912 17.652 1.00 91.69 256 SER A N 1
ATOM 2019 C CA . SER A 1 256 ? -11.307 11.718 16.689 1.00 91.69 256 SER A CA 1
ATOM 2020 C C . SER A 1 256 ? -12.535 10.987 16.129 1.00 91.69 256 SER A C 1
ATOM 2022 O O . SER A 1 256 ? -13.606 11.590 16.020 1.00 91.69 256 SER A O 1
ATOM 2024 N N . VAL A 1 257 ? -12.424 9.698 15.804 1.00 93.12 257 VAL A N 1
ATOM 2025 C CA . VAL A 1 257 ? -13.531 8.962 15.173 1.00 93.12 257 VAL A CA 1
ATOM 2026 C C . VAL A 1 257 ? -14.505 8.349 16.177 1.00 93.12 257 VAL A C 1
ATOM 2028 O O . VAL A 1 257 ? -15.697 8.314 15.888 1.00 93.12 257 VAL A O 1
ATOM 2031 N N . LEU A 1 258 ? -14.057 7.908 17.357 1.00 94.75 258 LEU A N 1
ATOM 2032 C CA . LEU A 1 258 ? -14.913 7.218 18.338 1.00 94.75 258 LEU A CA 1
ATOM 2033 C C . LEU A 1 258 ? -15.420 8.113 19.472 1.00 94.75 258 LEU A C 1
ATOM 2035 O O . LEU A 1 258 ? -16.495 7.851 20.005 1.00 94.75 258 LEU A O 1
ATOM 2039 N N . LEU A 1 259 ? -14.673 9.151 19.861 1.00 94.75 259 LEU A N 1
ATOM 2040 C CA . LEU A 1 259 ? -15.030 9.998 21.007 1.00 94.75 259 LEU A CA 1
ATOM 2041 C C . LEU A 1 259 ? -15.683 11.323 20.603 1.00 94.75 259 LEU A C 1
ATOM 2043 O O . LEU A 1 259 ? -16.195 12.033 21.470 1.00 94.75 259 LEU A O 1
ATOM 2047 N N . THR A 1 260 ? -15.705 11.666 19.309 1.00 93.19 260 THR A N 1
ATOM 2048 C CA . THR A 1 260 ? -16.445 12.843 18.834 1.00 93.19 260 THR A CA 1
ATOM 2049 C C . THR A 1 260 ? -17.940 12.677 19.145 1.00 93.19 260 THR A C 1
ATOM 2051 O O . THR A 1 260 ? -18.552 11.701 18.698 1.00 93.19 260 THR A O 1
ATOM 2054 N N . PRO A 1 261 ? -18.565 13.615 19.887 1.00 91.50 261 PRO A N 1
ATOM 2055 C CA . PRO A 1 261 ? -19.983 13.530 20.214 1.00 91.50 261 PRO A CA 1
ATOM 2056 C C . PRO A 1 261 ? -20.857 13.438 18.962 1.00 91.50 261 PRO A C 1
ATOM 2058 O O . PRO A 1 261 ? -20.745 14.258 18.055 1.00 91.50 261 PRO A O 1
ATOM 2061 N N . GLY A 1 262 ? -21.752 12.448 18.928 1.00 88.50 262 GLY A N 1
ATOM 2062 C CA . GLY A 1 262 ? -22.631 12.212 17.780 1.00 88.50 262 GLY A CA 1
ATOM 2063 C C . GLY A 1 262 ? -21.968 11.487 16.605 1.00 88.50 262 GLY A C 1
ATOM 2064 O O . GLY A 1 262 ? -22.608 11.352 15.562 1.00 88.50 262 GLY A O 1
ATOM 2065 N N . SER A 1 263 ? -20.733 10.997 16.765 1.00 92.56 263 SER A N 1
ATOM 2066 C CA . SER A 1 263 ? -20.080 10.174 15.747 1.00 92.56 263 SER A CA 1
ATOM 2067 C C . SER A 1 263 ? -20.936 8.947 15.395 1.00 92.56 263 SER A C 1
ATOM 2069 O O . SER A 1 263 ? -21.393 8.232 16.294 1.00 92.56 263 SER A O 1
ATOM 2071 N N . PRO A 1 264 ? -21.155 8.661 14.097 1.00 93.94 264 PRO A N 1
ATOM 2072 C CA . PRO A 1 264 ? -21.876 7.472 13.659 1.00 93.94 264 PRO A CA 1
ATOM 2073 C C . PRO A 1 264 ? -20.962 6.238 13.546 1.00 93.94 264 PRO A C 1
ATOM 2075 O O . PRO A 1 264 ? -21.405 5.186 13.075 1.00 93.94 264 PRO A O 1
ATOM 2078 N N . VAL A 1 265 ? -19.686 6.361 13.925 1.00 95.38 265 VAL A N 1
ATOM 2079 C CA . VAL A 1 265 ? -18.713 5.268 13.890 1.00 95.38 265 VAL A CA 1
ATOM 2080 C C . VAL A 1 265 ? -19.033 4.263 14.992 1.00 95.38 265 VAL A C 1
ATOM 2082 O O . VAL A 1 265 ? -19.143 4.614 16.165 1.00 95.38 265 VAL A O 1
ATOM 2085 N N . ARG A 1 266 ? -19.204 2.999 14.601 1.00 96.12 266 ARG A N 1
ATOM 2086 C CA . ARG A 1 266 ? -19.467 1.876 15.515 1.00 96.12 266 ARG A CA 1
ATOM 2087 C C . ARG A 1 266 ? -18.234 1.041 15.788 1.00 96.12 266 ARG A C 1
ATOM 2089 O O . ARG A 1 266 ? -18.122 0.462 16.862 1.00 96.12 266 ARG A O 1
ATOM 2096 N N . GLU A 1 267 ? -17.338 0.978 14.813 1.00 96.69 267 GLU A N 1
ATOM 2097 C CA . GLU A 1 267 ? -16.127 0.178 14.884 1.00 96.69 267 GLU A CA 1
ATOM 2098 C C . GLU A 1 267 ? -14.975 0.919 14.208 1.00 96.69 267 GLU A C 1
ATOM 2100 O O . GLU A 1 267 ? -15.136 1.477 13.121 1.00 96.69 267 GLU A O 1
ATOM 2105 N N . ALA A 1 268 ? -13.802 0.883 14.833 1.00 97.00 268 ALA A N 1
ATOM 2106 C CA . ALA A 1 268 ? -12.543 1.297 14.234 1.00 97.00 268 ALA A CA 1
ATOM 2107 C C . ALA A 1 268 ? -11.587 0.103 14.183 1.00 97.00 268 ALA A C 1
ATOM 2109 O O . ALA A 1 268 ? -11.312 -0.531 15.198 1.00 97.00 268 ALA A O 1
ATOM 2110 N N . THR A 1 269 ? -11.052 -0.211 13.007 1.00 98.12 269 THR A N 1
ATOM 2111 C CA . THR A 1 269 ? -10.101 -1.308 12.824 1.00 98.12 269 THR A CA 1
ATOM 2112 C C . THR A 1 269 ? -8.724 -0.774 12.472 1.00 98.12 269 THR A C 1
ATOM 2114 O O . THR A 1 269 ? -8.531 -0.137 11.438 1.00 98.12 269 THR A O 1
ATOM 2117 N N . ILE A 1 270 ? -7.727 -1.109 13.286 1.00 97.75 270 ILE A N 1
ATOM 2118 C CA . ILE A 1 270 ? -6.325 -0.850 12.958 1.00 97.75 270 ILE A CA 1
ATOM 2119 C C . ILE A 1 270 ? -5.804 -1.990 12.086 1.00 97.75 270 ILE A C 1
ATOM 2121 O O . ILE A 1 270 ? -5.811 -3.162 12.485 1.00 97.75 270 ILE A O 1
ATOM 2125 N N . VAL A 1 271 ? -5.318 -1.638 10.900 1.00 97.19 271 VAL A N 1
ATOM 2126 C CA . VAL A 1 271 ? -4.816 -2.573 9.896 1.00 97.19 271 VAL A CA 1
ATOM 2127 C C . VAL A 1 271 ? -3.310 -2.418 9.747 1.00 97.19 271 VAL A C 1
ATOM 2129 O O . VAL A 1 271 ? -2.800 -1.320 9.557 1.00 97.19 271 VAL A O 1
ATOM 2132 N N . ALA A 1 272 ? -2.571 -3.525 9.804 1.00 96.12 272 ALA A N 1
ATOM 2133 C CA . ALA A 1 272 ? -1.116 -3.505 9.639 1.00 96.12 272 ALA A CA 1
ATOM 2134 C C . ALA A 1 272 ? -0.616 -4.714 8.831 1.00 96.12 272 ALA A C 1
ATOM 2136 O O . ALA A 1 272 ? -1.261 -5.770 8.818 1.00 96.12 272 ALA A O 1
ATOM 2137 N N . PRO A 1 273 ? 0.558 -4.619 8.178 1.00 94.56 273 PRO A N 1
ATOM 2138 C CA . PRO A 1 273 ? 1.092 -5.708 7.363 1.00 94.56 273 PRO A CA 1
ATOM 2139 C C . PRO A 1 273 ? 1.579 -6.912 8.183 1.00 94.56 273 PRO A C 1
ATOM 2141 O O . PRO A 1 273 ? 1.643 -8.030 7.666 1.00 94.56 273 PRO A O 1
ATOM 2144 N N . GLN A 1 274 ? 1.927 -6.717 9.461 1.00 93.00 274 GLN A N 1
ATOM 2145 C CA . GLN A 1 274 ? 2.507 -7.760 10.309 1.00 93.00 274 GLN A CA 1
ATOM 2146 C C . GLN A 1 274 ? 1.785 -7.899 11.651 1.00 93.00 274 GLN A C 1
ATOM 2148 O O . GLN A 1 274 ? 1.514 -6.922 12.347 1.00 93.00 274 GLN A O 1
ATOM 2153 N N . LYS A 1 275 ? 1.574 -9.146 12.091 1.00 92.25 275 LYS A N 1
ATOM 2154 C CA . LYS A 1 275 ? 0.976 -9.455 13.405 1.00 92.25 275 LYS A CA 1
ATOM 2155 C C . LYS A 1 275 ? 1.816 -8.953 14.587 1.00 92.25 275 LYS A C 1
ATOM 2157 O O . LYS A 1 275 ? 1.275 -8.669 15.651 1.00 92.25 275 LYS A O 1
ATOM 2162 N N . SER A 1 276 ? 3.139 -8.867 14.438 1.00 91.50 276 SER A N 1
ATOM 2163 C CA . SER A 1 276 ? 4.034 -8.250 15.430 1.00 91.50 276 SER A CA 1
ATOM 2164 C C . SER A 1 276 ? 3.702 -6.774 15.648 1.00 91.50 276 SER A C 1
ATOM 2166 O O . SER A 1 276 ? 3.597 -6.360 16.798 1.00 91.50 276 SER A O 1
ATOM 2168 N N . MET A 1 277 ? 3.462 -6.020 14.571 1.00 92.81 277 MET A N 1
ATOM 2169 C CA . MET A 1 277 ? 3.049 -4.616 14.651 1.00 92.81 277 MET A CA 1
ATOM 2170 C C . MET A 1 277 ? 1.691 -4.479 15.336 1.00 92.81 277 MET A C 1
ATOM 2172 O O . MET A 1 277 ? 1.561 -3.686 16.259 1.00 92.81 277 MET A O 1
ATOM 2176 N N . LEU A 1 278 ? 0.710 -5.318 14.980 1.00 95.00 278 LEU A N 1
ATOM 2177 C CA . LEU A 1 278 ? -0.608 -5.301 15.630 1.00 95.00 278 LEU A CA 1
ATOM 2178 C C . LEU A 1 278 ? -0.531 -5.550 17.139 1.00 95.00 278 LEU A C 1
ATOM 2180 O O . LEU A 1 278 ? -1.275 -4.935 17.893 1.00 95.00 278 LEU A O 1
ATOM 2184 N N . ARG A 1 279 ? 0.371 -6.427 17.602 1.00 94.44 279 ARG A N 1
ATOM 2185 C CA . ARG A 1 279 ? 0.583 -6.644 19.043 1.00 94.44 279 ARG A CA 1
ATOM 2186 C C . ARG A 1 279 ? 1.114 -5.389 19.736 1.00 94.44 279 ARG A C 1
ATOM 2188 O O . ARG A 1 279 ? 0.644 -5.070 20.824 1.00 94.44 279 ARG A O 1
ATOM 2195 N N . ALA A 1 280 ? 2.063 -4.689 19.112 1.00 93.19 280 ALA A N 1
ATOM 2196 C CA . ALA A 1 280 ? 2.600 -3.437 19.641 1.00 93.19 280 ALA A CA 1
ATOM 2197 C C . ALA A 1 280 ? 1.530 -2.334 19.669 1.00 93.19 280 ALA A C 1
ATOM 2199 O O . ALA A 1 280 ? 1.315 -1.732 20.717 1.00 93.19 280 ALA A O 1
ATOM 2200 N N . LEU A 1 281 ? 0.798 -2.157 18.565 1.00 95.38 281 L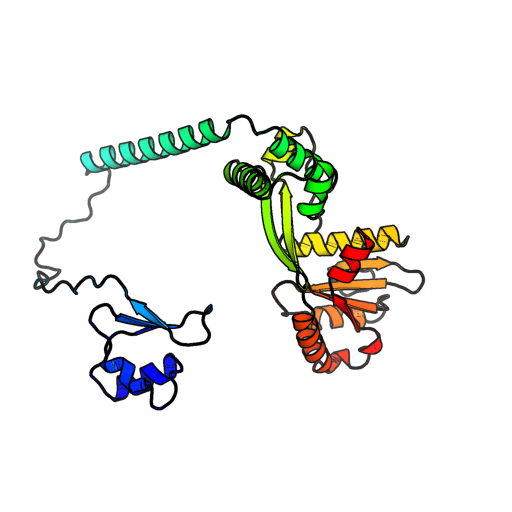EU A N 1
ATOM 2201 C CA . LEU A 1 281 ? -0.296 -1.189 18.441 1.00 95.38 281 LEU A CA 1
ATOM 2202 C C . LEU A 1 281 ? -1.412 -1.463 19.448 1.00 95.38 281 LEU A C 1
ATOM 2204 O O . LEU A 1 281 ? -1.895 -0.551 20.106 1.00 95.38 281 LEU A O 1
ATOM 2208 N N . ARG A 1 282 ? -1.782 -2.733 19.644 1.00 96.44 282 ARG A N 1
ATOM 2209 C CA . ARG A 1 282 ? -2.767 -3.111 20.659 1.00 96.44 282 ARG A CA 1
ATOM 2210 C C . ARG A 1 282 ? -2.314 -2.704 22.053 1.00 96.44 282 ARG A C 1
ATOM 2212 O O . ARG A 1 282 ? -3.089 -2.093 22.781 1.00 96.44 282 ARG A O 1
ATOM 2219 N N . ALA A 1 283 ? -1.072 -3.019 22.417 1.00 94.75 283 ALA A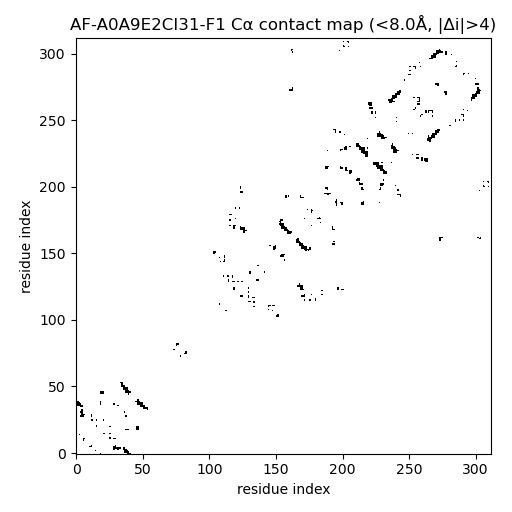 N 1
ATOM 2220 C CA . ALA A 1 283 ? -0.523 -2.643 23.714 1.00 94.75 283 ALA A CA 1
ATOM 2221 C C . ALA A 1 283 ? -0.436 -1.119 23.901 1.00 94.75 283 ALA A C 1
ATOM 2223 O O . ALA A 1 283 ? -0.548 -0.644 25.026 1.00 94.75 283 ALA A O 1
ATOM 2224 N N . GLU A 1 284 ? -0.227 -0.361 22.825 1.00 94.25 284 GLU A N 1
ATOM 2225 C CA . GLU A 1 284 ? -0.221 1.102 22.836 1.00 94.25 284 GLU A CA 1
ATOM 2226 C C . GLU A 1 284 ? -1.624 1.680 23.057 1.00 94.25 284 GLU A C 1
ATOM 2228 O O . GLU A 1 284 ? -1.816 2.455 23.992 1.00 94.25 284 GLU A O 1
ATOM 2233 N N . VAL A 1 285 ? -2.617 1.227 22.286 1.00 95.88 285 VAL A N 1
ATOM 2234 C CA . VAL A 1 285 ? -4.022 1.648 22.426 1.00 95.88 285 VAL A CA 1
ATOM 2235 C C . VAL A 1 285 ? -4.565 1.322 23.819 1.00 95.88 285 VAL A C 1
ATOM 2237 O O . VAL A 1 285 ? -5.209 2.158 24.439 1.00 95.88 285 VAL A O 1
ATOM 2240 N N . HIS A 1 286 ? -4.241 0.150 24.376 1.00 95.69 286 HIS A N 1
ATOM 2241 C CA . HIS A 1 286 ? -4.701 -0.240 25.719 1.00 95.69 286 HIS A CA 1
ATOM 2242 C C . HIS A 1 286 ? -4.101 0.610 26.851 1.00 95.69 286 HIS A C 1
ATOM 2244 O O . HIS A 1 286 ? -4.621 0.603 27.964 1.00 95.69 286 HIS A O 1
ATOM 2250 N N . LYS A 1 287 ? -3.001 1.331 26.600 1.00 95.12 287 LYS A N 1
ATOM 2251 C CA . LYS A 1 287 ? -2.426 2.284 27.565 1.00 95.12 287 LYS A CA 1
ATOM 2252 C C . LYS A 1 287 ? -3.079 3.664 27.483 1.00 95.12 287 LYS A C 1
ATOM 2254 O O . LYS A 1 287 ? -2.848 4.491 28.364 1.00 95.12 287 LYS A O 1
ATOM 2259 N N . CYS A 1 288 ? -3.858 3.928 26.438 1.00 95.50 288 CYS A N 1
ATOM 2260 C CA . CYS A 1 288 ? -4.506 5.206 26.205 1.00 95.50 288 CYS A CA 1
ATOM 2261 C C . CYS A 1 288 ? -5.788 5.307 27.047 1.00 95.50 288 CYS A C 1
ATOM 2263 O O . CYS A 1 288 ? -6.797 4.671 26.750 1.00 95.50 288 CYS A O 1
ATOM 2265 N N . GLN A 1 289 ? -5.745 6.090 28.130 1.00 96.06 289 GLN A N 1
ATOM 2266 C CA . GLN A 1 289 ? -6.852 6.179 29.093 1.00 96.06 289 GLN A CA 1
ATOM 2267 C C . GLN A 1 289 ? -8.139 6.762 28.493 1.00 96.06 289 GLN A C 1
ATOM 2269 O O . GLN A 1 289 ? -9.229 6.348 28.876 1.00 96.06 289 GLN A O 1
ATOM 2274 N N . SER A 1 290 ? -8.022 7.695 27.550 1.00 96.56 290 SER A N 1
ATOM 2275 C CA . SER A 1 290 ? -9.153 8.314 26.843 1.00 96.56 290 SER A CA 1
ATOM 2276 C C . SER A 1 290 ? -9.976 7.300 26.044 1.00 96.56 290 SER A C 1
ATOM 2278 O O . SER A 1 290 ? -11.191 7.440 25.955 1.00 96.56 290 SER A O 1
ATOM 2280 N N . LEU A 1 291 ? -9.341 6.251 25.516 1.00 96.75 291 LEU A N 1
ATOM 2281 C CA . LEU A 1 291 ? -9.995 5.211 24.718 1.00 96.75 291 LEU A CA 1
ATOM 2282 C C . LEU A 1 291 ? -10.597 4.079 25.562 1.00 96.75 291 LEU A C 1
ATOM 2284 O O . LEU A 1 291 ? -11.241 3.189 25.010 1.00 96.75 291 LEU A O 1
ATOM 2288 N N . ALA A 1 292 ? -10.423 4.099 26.889 1.00 96.00 292 ALA A N 1
ATOM 2289 C CA . ALA A 1 292 ? -10.804 2.992 27.767 1.00 96.00 292 ALA A CA 1
ATOM 2290 C C . ALA A 1 292 ? -12.291 2.601 27.666 1.00 96.00 292 ALA A C 1
ATOM 2292 O O . ALA A 1 292 ? -12.620 1.426 27.795 1.00 96.00 292 ALA A O 1
ATOM 2293 N N . CYS A 1 293 ? -13.186 3.561 27.409 1.00 95.69 293 CYS A N 1
ATOM 2294 C CA . CYS A 1 293 ? -14.628 3.320 27.299 1.00 95.69 293 CYS A CA 1
ATOM 2295 C C . CYS A 1 293 ? -15.088 2.795 25.928 1.00 95.69 293 CYS A C 1
ATOM 2297 O O . CYS A 1 293 ? -16.249 2.419 25.796 1.00 95.69 293 CYS A O 1
ATOM 2299 N N . VAL A 1 294 ? -14.205 2.767 24.925 1.00 96.88 294 VAL A N 1
ATOM 2300 C CA . VAL A 1 294 ? -14.519 2.355 23.545 1.00 96.88 294 VAL A CA 1
ATOM 2301 C C . VAL A 1 294 ? -13.611 1.230 23.044 1.00 96.88 294 VAL A C 1
ATOM 2303 O O . VAL A 1 294 ? -13.588 0.945 21.850 1.00 96.88 294 VAL A O 1
ATOM 2306 N N . LEU A 1 295 ? -12.866 0.563 23.935 1.00 97.06 295 LEU A N 1
ATOM 2307 C CA . LEU A 1 295 ? -11.957 -0.528 23.556 1.00 97.06 295 LEU A CA 1
ATOM 2308 C C . LEU A 1 295 ? -12.677 -1.680 22.840 1.00 97.06 295 LEU A C 1
ATOM 2310 O O . LEU A 1 295 ? -12.108 -2.253 21.915 1.00 97.06 295 LEU A O 1
ATOM 2314 N N . ASP A 1 296 ? -13.929 -1.970 23.205 1.00 97.12 296 ASP A N 1
ATOM 2315 C CA . ASP A 1 296 ? -14.745 -3.011 22.560 1.00 97.12 296 ASP A CA 1
ATOM 2316 C C . ASP A 1 296 ? -15.150 -2.655 21.118 1.00 97.12 296 ASP A C 1
ATOM 2318 O O . ASP A 1 296 ? -15.528 -3.529 20.342 1.00 97.12 296 ASP A O 1
ATOM 2322 N N . SER A 1 297 ? -15.039 -1.378 20.741 1.00 97.38 297 SER A N 1
ATOM 2323 C CA . SER A 1 297 ? -15.265 -0.879 19.381 1.00 97.38 297 SER A CA 1
ATOM 2324 C C . SER A 1 297 ? -13.974 -0.806 18.558 1.00 97.38 297 SER A C 1
ATOM 2326 O O . SER A 1 297 ? -14.011 -0.344 17.417 1.00 97.38 297 SER A O 1
ATOM 2328 N N . ILE A 1 298 ? -12.827 -1.219 19.116 1.00 98.19 298 ILE A N 1
ATOM 2329 C CA . ILE A 1 298 ? -11.523 -1.155 18.448 1.00 98.19 298 ILE A CA 1
ATOM 2330 C C . ILE A 1 298 ? -11.021 -2.560 18.106 1.00 98.19 298 ILE A C 1
ATOM 2332 O O . ILE A 1 298 ? -10.599 -3.342 18.961 1.00 98.19 298 ILE A O 1
ATOM 2336 N N . SER A 1 299 ? -10.972 -2.840 16.809 1.00 98.00 299 SER A N 1
ATOM 2337 C CA . SER A 1 299 ? -10.503 -4.097 16.235 1.00 98.00 299 SER A CA 1
ATOM 2338 C C . SER A 1 299 ? -9.077 -3.976 15.682 1.00 98.00 299 SER A C 1
ATOM 2340 O O . SER A 1 299 ? -8.573 -2.896 15.377 1.00 98.00 299 SER A O 1
ATOM 2342 N N . PHE A 1 300 ? -8.396 -5.115 15.530 1.00 97.62 300 PHE A N 1
ATOM 2343 C CA . PHE A 1 300 ? -7.049 -5.190 14.950 1.00 97.62 300 PHE A CA 1
ATOM 2344 C C . PHE A 1 300 ? -6.996 -6.318 13.929 1.00 97.62 300 PHE A C 1
ATOM 2346 O O . PHE A 1 300 ? -7.196 -7.479 14.297 1.00 97.62 300 PHE A O 1
ATOM 2353 N N . ALA A 1 301 ? -6.658 -6.004 12.680 1.00 97.44 301 ALA A N 1
ATOM 2354 C CA . ALA A 1 301 ? -6.662 -6.979 11.596 1.00 97.44 301 ALA A CA 1
ATOM 2355 C C . ALA A 1 301 ? -5.362 -6.931 10.775 1.00 97.44 301 ALA A C 1
ATOM 2357 O O . ALA A 1 301 ? -4.873 -5.853 10.431 1.00 97.44 301 ALA A O 1
ATOM 2358 N N . PRO A 1 302 ? -4.751 -8.081 10.438 1.00 96.31 302 PRO A N 1
ATOM 2359 C CA . PRO A 1 302 ? -3.648 -8.091 9.489 1.00 96.31 302 PRO A CA 1
ATOM 2360 C C . PRO A 1 302 ? -4.182 -7.815 8.084 1.00 96.31 302 PRO A C 1
ATOM 2362 O O . PRO A 1 302 ? -5.208 -8.370 7.698 1.00 96.31 302 PRO A O 1
ATOM 2365 N N . VAL A 1 303 ? -3.450 -7.043 7.279 1.00 95.75 303 VAL A N 1
ATOM 2366 C CA . VAL A 1 303 ? -3.883 -6.740 5.901 1.00 95.75 303 VAL A CA 1
ATOM 2367 C C . VAL A 1 303 ? -4.046 -8.000 5.030 1.00 95.75 303 VAL A C 1
ATOM 2369 O O . VAL A 1 303 ? -4.891 -8.045 4.142 1.00 95.75 303 VAL A O 1
ATOM 2372 N N . GLU A 1 304 ? -3.304 -9.065 5.358 1.00 95.19 304 GLU A N 1
ATOM 2373 C CA . GLU A 1 304 ? -3.410 -10.397 4.742 1.00 95.19 304 GLU A CA 1
ATOM 2374 C C . GLU A 1 304 ? -4.843 -10.956 4.772 1.00 95.19 304 GLU A C 1
ATOM 2376 O O . GLU A 1 304 ? -5.233 -11.702 3.879 1.00 95.19 304 GLU A O 1
ATOM 2381 N N . GLN A 1 305 ? -5.639 -10.609 5.789 1.00 95.44 305 GLN A N 1
ATOM 2382 C CA . GLN A 1 305 ? -7.031 -11.050 5.878 1.00 95.44 305 GLN A CA 1
ATOM 2383 C C . GLN A 1 305 ? -7.866 -10.521 4.706 1.00 95.44 305 GLN A C 1
ATOM 2385 O O . GLN A 1 305 ? -8.662 -11.266 4.143 1.00 95.44 305 GLN A O 1
ATOM 2390 N N . PHE A 1 306 ? -7.659 -9.261 4.327 1.00 95.94 306 PHE A N 1
ATOM 2391 C CA . PHE A 1 306 ? -8.390 -8.606 3.243 1.00 95.94 306 PHE A CA 1
ATOM 2392 C C . PHE A 1 306 ? -7.846 -9.020 1.871 1.00 95.94 306 PHE A C 1
ATOM 2394 O O . PHE A 1 306 ? -8.618 -9.223 0.940 1.00 95.94 306 PHE A O 1
ATOM 2401 N N . GLU A 1 307 ? -6.531 -9.235 1.760 1.00 94.81 307 GLU A N 1
ATOM 2402 C CA . GLU A 1 307 ? -5.901 -9.777 0.546 1.00 94.81 307 GLU A CA 1
ATOM 2403 C C . GLU A 1 307 ? -6.496 -11.135 0.153 1.00 94.81 307 GLU A C 1
ATOM 2405 O O . GLU A 1 307 ? -6.924 -11.309 -0.986 1.00 94.81 307 GLU A O 1
ATOM 2410 N N . LYS A 1 308 ? -6.604 -12.065 1.109 1.00 94.12 308 LYS A N 1
ATOM 2411 C CA . LYS A 1 308 ? -7.205 -13.391 0.884 1.00 94.12 308 LYS A CA 1
ATOM 2412 C C . LYS A 1 308 ? -8.666 -13.328 0.470 1.00 94.12 308 LYS A C 1
ATOM 2414 O O . LYS A 1 308 ? -9.148 -14.213 -0.223 1.00 94.12 308 LYS A O 1
ATOM 2419 N N . GLU A 1 309 ? -9.392 -12.313 0.920 1.00 95.94 309 GLU A N 1
ATOM 2420 C CA . GLU A 1 309 ? -10.784 -12.151 0.526 1.00 95.94 309 GLU A CA 1
ATOM 2421 C C . GLU A 1 309 ? -10.906 -11.647 -0.910 1.00 95.94 309 GLU A C 1
ATOM 2423 O O . GLU A 1 309 ? -11.803 -12.086 -1.629 1.00 95.94 309 GLU A O 1
ATOM 2428 N N . LEU A 1 310 ? -10.011 -10.764 -1.354 1.00 94.19 310 LEU A N 1
ATOM 2429 C CA . LEU A 1 310 ? -9.978 -10.312 -2.744 1.00 94.19 310 LEU A CA 1
ATOM 2430 C C . LEU A 1 310 ? -9.529 -11.429 -3.690 1.00 94.19 310 LEU A C 1
ATOM 2432 O O . LEU A 1 310 ? -10.119 -11.585 -4.760 1.00 94.19 310 LEU A O 1
ATOM 2436 N N . TRP A 1 311 ? -8.546 -12.228 -3.270 1.00 90.88 311 TRP A N 1
ATOM 2437 C CA . TRP A 1 311 ? -7.936 -13.284 -4.080 1.00 90.88 311 TRP A CA 1
ATOM 2438 C C . TRP A 1 311 ? -7.795 -14.599 -3.286 1.00 90.88 311 TRP A C 1
ATOM 2440 O O . TRP A 1 311 ? -6.701 -14.879 -2.779 1.00 90.88 311 TRP A O 1
ATOM 2450 N N . PRO A 1 312 ? -8.885 -15.384 -3.163 1.00 76.69 312 PRO A N 1
ATOM 2451 C CA . PRO A 1 312 ? -8.904 -16.644 -2.415 1.00 76.69 312 PRO A CA 1
ATOM 2452 C C . PRO A 1 312 ? -8.026 -17.746 -3.022 1.00 76.69 312 PRO A C 1
ATOM 2454 O O . PRO A 1 312 ? -7.767 -17.716 -4.249 1.00 76.69 312 PRO A O 1
#

Sequence (312 aa):
HFMFRMGDADCRVAAARTLQIPSGADAIIPALEPGECLAKTPYWPHAVLCQVDFVPPCRDVHPQYDANRHVPAERLTEMPVLSVAAKSKKTEHRQTEKRHAEAKHAELRSEARDLLYQGSMHPYWPVARLYDLIGIPT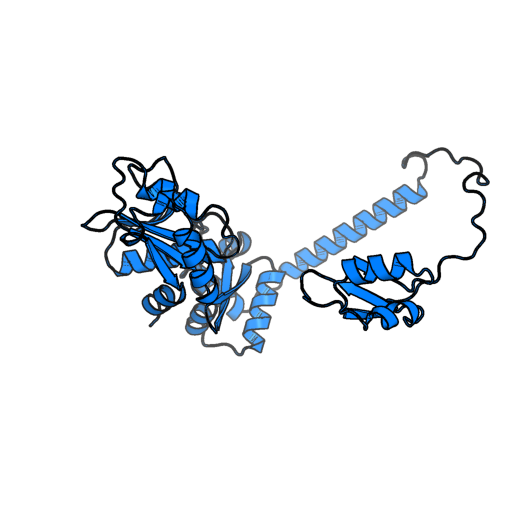PRMQNAIRKELETAGYAAFAETRMASKNLLLIELLEPAWRLLGAPPVPLRGRGKLVHRTFANWLRMVGEKRGYDSFCEDVVPGTNGHAADAAWKTNDGWSVFEIVVTSHENVNSHLESVLLTPGSPVREATIVAPQKSMLRALRAEVHKCQSLACVLDSISFAPVEQFEKELWP

Nearest PDB structures (foldseek):
  3l7w-assembly1_A-2  TM=6.830E-01  e=5.499E-02  Streptococcus mutans UA159
  5zhv-assembly1_B  TM=6.175E-01  e=3.907E-01  Mycobacterium tuberculosis H37Rv
  3elk-assembly1_A  TM=6.779E-01  e=3.907E-01  Thermoplasma acidophilum
  4da2-assembly1_A  TM=3.843E-01  e=1.488E-02  Pyrococcus furiosus DSM 3638
  2zih-assembly1_C  TM=3.901E-01  e=2.188E+00  Saccharomyces cerevisiae